Protein AF-A0A841SWA6-F1 (afdb_monomer)

Mean predicted aligned error: 4.84 Å

Solvent-accessible surface area (backbone atoms only — not comparable to full-atom values): 10396 Å² total; per-residue (Å²): 110,72,69,59,55,50,53,51,50,51,54,52,52,52,50,45,54,58,45,58,74,72,48,71,85,91,51,52,76,46,80,35,41,54,78,43,68,41,96,88,64,50,27,39,32,32,59,45,7,47,78,73,67,58,52,80,58,25,45,26,24,40,76,84,59,32,48,45,27,27,29,71,45,75,42,67,56,31,26,35,28,41,28,56,89,30,65,72,40,20,64,76,45,70,41,38,26,19,37,71,99,36,80,84,32,42,30,36,34,28,43,39,79,88,78,70,41,44,27,34,36,72,20,54,70,92,47,83,80,51,61,71,39,43,33,18,30,55,11,71,98,70,28,95,47,68,55,69,42,31,47,34,31,26,68,40,68,47,77,24,97,82,74,73,25,30,25,30,38,46,47,60,72,80,74,81,46,95,86,60,47,56,36,36,38,41,48,72,76,75,82,130

Secondary structure (DSSP, 8-state):
-HHHHHHHHHHHHHHHHHHHHHS-TTSEEEEEEEEEE-TTSSEEEES--GGGT--TT-EEE-TTSBEEEEEEEE-SS-EEEEETTSHHHHHH--EEEEETTEEEEEEEEEEETTTTEEEEEEE-TTS---TTPEEEE--GGG-SS-TT-EEEEEEEEEE-TTSSSEEEEEEPPPSSPTT--EEEEEEPPPP-

Foldseek 3Di:
DVVVVVVLVVVLVVLQVVLVVVDDPVWDKDKWWFPDADPVNQKTKTFAFVCNVDDFQFFKAFSVLAGFFGFHAGDHTMTITGGCQDLVNQAVDWAWKAWVVGLVQIFTWHADPVVRATKTWPGAPPDDDAFQTWMWGNADPRGPYHTDRTFFTFHGKDQDPVNRHIMTTTDGDDPPDVSRTMMMTIDDDPPD

Radius of gyration: 17.25 Å; Cα contacts (8 Å, |Δi|>4): 437; chains: 1; bounding box: 36×47×51 Å

Organism: NCBI:txid557557

InterPro domains:
  IPR007221 Rod shape-determining protein MreC [PTHR34138] (5-163)
  IPR042175 Cell/Rod shape-determining protein MreC, domain 2 [G3DSA:2.40.10.350] (96-171)
  IPR042177 Cell/Rod shape-determining protein MreC, domain 1 [G3DSA:2.40.10.340] (26-95)
  IPR055342 Rod shape-determining protein MreC, beta-barrel core [PF04085] (40-166)

Structure (mmCIF, N/CA/C/O backbone):
data_AF-A0A841SWA6-F1
#
_entry.id   AF-A0A841SWA6-F1
#
loop_
_atom_site.group_PDB
_atom_site.id
_atom_site.type_symbol
_atom_site.label_atom_id
_atom_site.label_alt_id
_atom_site.label_comp_id
_atom_site.label_asym_id
_atom_site.label_entity_id
_atom_site.label_seq_id
_atom_site.pdbx_PDB_ins_code
_atom_site.Cartn_x
_atom_site.Cartn_y
_atom_site.Cartn_z
_atom_site.occupancy
_atom_site.B_iso_or_equiv
_atom_site.auth_seq_id
_atom_site.auth_comp_id
_atom_site.auth_asym_id
_atom_site.auth_atom_id
_atom_site.pdbx_PDB_model_num
ATOM 1 N N . MET A 1 1 ? 8.952 -24.725 -22.001 1.00 62.16 1 MET A N 1
ATOM 2 C CA . MET A 1 1 ? 9.237 -23.663 -21.006 1.00 62.16 1 MET A CA 1
ATOM 3 C C . MET A 1 1 ? 8.871 -22.272 -21.527 1.00 62.16 1 MET A C 1
ATOM 5 O O . MET A 1 1 ? 7.996 -21.661 -20.936 1.00 62.16 1 MET A O 1
ATOM 9 N N . LYS A 1 2 ? 9.418 -21.801 -22.662 1.00 68.69 2 LYS A N 1
ATOM 10 C CA . LYS A 1 2 ? 9.120 -20.461 -23.222 1.00 68.69 2 LYS A CA 1
ATOM 11 C C . LYS A 1 2 ? 7.630 -20.196 -23.538 1.00 68.69 2 LYS A C 1
ATOM 13 O O . LYS A 1 2 ? 7.153 -19.093 -23.316 1.00 68.69 2 LYS A O 1
ATOM 18 N N . SER A 1 3 ? 6.887 -21.209 -23.997 1.00 76.19 3 SER A N 1
ATOM 19 C CA . SER A 1 3 ? 5.443 -21.105 -24.282 1.00 76.19 3 SER A CA 1
ATOM 20 C C . SER A 1 3 ? 4.582 -20.892 -23.033 1.00 76.19 3 SER A C 1
ATOM 22 O O . SER A 1 3 ? 3.646 -20.104 -23.067 1.00 76.19 3 SER A O 1
ATOM 24 N N . VAL A 1 4 ? 4.925 -21.554 -21.925 1.00 80.25 4 VAL A N 1
ATOM 25 C CA . VAL A 1 4 ? 4.196 -21.447 -20.650 1.00 80.25 4 VAL A CA 1
ATOM 26 C C . VAL A 1 4 ? 4.408 -20.070 -20.020 1.00 80.25 4 VAL A C 1
ATOM 28 O O . VAL A 1 4 ? 3.457 -19.452 -19.558 1.00 80.25 4 VAL A O 1
ATOM 31 N N . GLN A 1 5 ? 5.641 -19.557 -20.057 1.00 78.25 5 GLN A N 1
ATOM 32 C CA . GLN A 1 5 ? 5.956 -18.222 -19.544 1.00 78.25 5 GLN A CA 1
ATOM 33 C C . GLN A 1 5 ? 5.248 -17.117 -20.337 1.00 78.25 5 GLN A C 1
ATOM 35 O O . GLN A 1 5 ? 4.708 -16.192 -19.741 1.00 78.25 5 GLN A O 1
ATOM 40 N N . LEU A 1 6 ? 5.192 -17.243 -21.666 1.00 80.69 6 LEU A N 1
ATOM 41 C CA . LEU A 1 6 ? 4.480 -16.289 -22.515 1.00 80.69 6 LEU A CA 1
ATOM 42 C C . LEU A 1 6 ? 2.964 -16.311 -22.261 1.00 80.69 6 LEU A C 1
ATOM 44 O O . LEU A 1 6 ? 2.343 -15.261 -22.151 1.00 80.69 6 LEU A O 1
ATOM 48 N N . GLN A 1 7 ? 2.368 -17.498 -22.111 1.00 83.75 7 GLN A N 1
ATOM 49 C CA . GLN A 1 7 ? 0.952 -17.631 -21.747 1.00 83.75 7 GLN A CA 1
ATOM 50 C C . GLN A 1 7 ? 0.650 -17.012 -20.381 1.00 83.75 7 GLN A C 1
ATOM 52 O O . GLN A 1 7 ? -0.371 -16.350 -20.213 1.00 83.75 7 GLN A O 1
ATOM 57 N N . PHE A 1 8 ? 1.549 -17.204 -19.413 1.00 82.81 8 PHE A N 1
ATOM 58 C CA . PHE A 1 8 ? 1.429 -16.591 -18.099 1.00 82.81 8 PHE A CA 1
ATOM 59 C C . PHE A 1 8 ? 1.451 -15.059 -18.186 1.00 82.81 8 PHE A C 1
ATOM 61 O O . PHE A 1 8 ? 0.557 -14.408 -17.651 1.00 82.81 8 PHE A O 1
ATOM 68 N N . GLN A 1 9 ? 2.417 -14.492 -18.913 1.00 82.06 9 GLN A N 1
ATOM 69 C CA . GLN A 1 9 ? 2.518 -13.045 -19.124 1.00 82.06 9 GLN A CA 1
ATOM 70 C C . GLN A 1 9 ? 1.281 -12.472 -19.822 1.00 82.06 9 GLN A C 1
ATOM 72 O O . GLN A 1 9 ? 0.736 -11.478 -19.353 1.00 82.06 9 GLN A O 1
ATOM 77 N N . ASN A 1 10 ? 0.782 -13.128 -20.873 1.00 85.62 10 ASN A N 1
ATOM 78 C CA . ASN A 1 10 ? -0.439 -12.693 -21.558 1.00 85.62 10 ASN A CA 1
ATOM 79 C C . ASN A 1 10 ? -1.642 -12.657 -20.610 1.00 85.62 10 ASN A C 1
ATOM 81 O O . ASN A 1 10 ? -2.373 -11.675 -20.594 1.00 85.62 10 ASN A O 1
ATOM 85 N N . LYS A 1 11 ? -1.803 -13.673 -19.755 1.00 88.50 11 LYS A N 1
ATOM 86 C CA . LYS A 1 11 ? -2.890 -13.704 -18.768 1.00 88.50 11 LYS A CA 1
ATOM 87 C C . LYS A 1 11 ? -2.787 -12.568 -17.745 1.00 88.50 11 LYS A C 1
ATOM 89 O O . LYS A 1 11 ? -3.806 -12.034 -17.314 1.00 88.50 11 LYS A O 1
ATOM 94 N N . GLN A 1 12 ? -1.573 -12.220 -17.315 1.00 85.56 12 GLN A N 1
ATOM 95 C CA . GLN A 1 12 ? -1.367 -11.093 -16.398 1.00 85.56 12 GLN A CA 1
ATOM 96 C C . GLN A 1 12 ? -1.680 -9.757 -17.079 1.00 85.56 12 GLN A C 1
ATOM 98 O O . GLN A 1 12 ? -2.346 -8.925 -16.472 1.00 85.56 12 GLN A O 1
ATOM 103 N N . LEU A 1 13 ? -1.282 -9.591 -18.343 1.00 89.06 13 LEU A N 1
ATOM 104 C CA . LEU A 1 13 ? -1.605 -8.412 -19.150 1.00 89.06 13 LEU A CA 1
ATOM 105 C C . LEU A 1 13 ? -3.115 -8.257 -19.362 1.00 89.06 13 LEU A C 1
ATOM 107 O O . LEU A 1 13 ? -3.642 -7.164 -19.177 1.00 89.06 13 LEU A O 1
ATOM 111 N N . GLU A 1 14 ? -3.815 -9.342 -19.697 1.00 91.06 14 GLU A N 1
ATOM 112 C CA . GLU A 1 14 ? -5.278 -9.359 -19.829 1.00 91.06 14 GLU A CA 1
ATOM 113 C C . GLU A 1 14 ? -5.948 -8.932 -18.519 1.00 91.06 14 GLU A C 1
ATOM 115 O O . GLU A 1 14 ? -6.746 -7.995 -18.514 1.00 91.06 14 GLU A O 1
ATOM 120 N N . LYS A 1 15 ? -5.548 -9.535 -17.390 1.00 91.06 15 LYS A N 1
ATOM 121 C CA . LYS A 1 15 ? -6.056 -9.159 -16.063 1.00 91.06 15 LYS A CA 1
ATOM 122 C C . LYS A 1 15 ? -5.784 -7.687 -15.749 1.00 91.06 15 LYS A C 1
ATOM 124 O O . LYS A 1 15 ? -6.665 -6.993 -15.255 1.00 91.06 15 LYS A O 1
ATOM 129 N N . ALA A 1 16 ? -4.575 -7.199 -16.014 1.00 90.38 16 ALA A N 1
ATOM 130 C CA . ALA A 1 16 ? -4.213 -5.812 -15.749 1.00 90.38 16 ALA A CA 1
ATOM 131 C C . ALA A 1 16 ? -5.045 -4.834 -16.592 1.00 90.38 16 ALA A C 1
ATOM 133 O O . ALA A 1 16 ? -5.539 -3.837 -16.066 1.00 90.38 16 ALA A O 1
ATOM 134 N N . TYR A 1 17 ? -5.289 -5.166 -17.859 1.00 90.38 17 TYR A N 1
ATOM 135 C CA . TYR A 1 17 ? -6.140 -4.379 -18.745 1.00 90.38 17 TYR A CA 1
ATOM 136 C C . TYR A 1 17 ? -7.610 -4.359 -18.299 1.00 90.38 17 TYR A C 1
ATOM 138 O O . TYR A 1 17 ? -8.247 -3.306 -18.325 1.00 90.38 17 TYR A O 1
ATOM 146 N N . GLU A 1 18 ? -8.156 -5.495 -17.853 1.00 92.50 18 GLU A N 1
ATOM 147 C CA . GLU A 1 18 ? -9.505 -5.569 -17.271 1.00 92.50 18 GLU A CA 1
ATOM 148 C C . GLU A 1 18 ? -9.628 -4.702 -16.015 1.00 92.50 18 GLU A C 1
ATOM 150 O O . GLU A 1 18 ? -10.609 -3.977 -15.852 1.00 92.50 18 GLU A O 1
ATOM 155 N N . VAL A 1 19 ? -8.619 -4.740 -15.142 1.00 92.38 19 VAL A N 1
ATOM 156 C CA . VAL A 1 19 ? -8.588 -3.935 -13.917 1.00 92.38 19 VAL A CA 1
ATOM 157 C C . VAL A 1 19 ? -8.550 -2.448 -14.249 1.00 92.38 19 VAL A C 1
ATOM 159 O O . VAL A 1 19 ? -9.343 -1.695 -13.691 1.00 92.38 19 VAL A O 1
ATOM 162 N N . MET A 1 20 ? -7.694 -2.012 -15.179 1.00 88.81 20 MET A N 1
ATOM 163 C CA . MET A 1 20 ? -7.607 -0.601 -15.576 1.00 88.81 20 MET A CA 1
ATOM 164 C C . MET A 1 20 ? -8.941 -0.032 -16.071 1.00 88.81 20 MET A C 1
ATOM 166 O O . MET A 1 20 ? -9.240 1.123 -15.791 1.00 88.81 20 MET A O 1
ATOM 170 N N . GLN A 1 21 ? -9.760 -0.827 -16.767 1.00 89.50 21 GLN A N 1
ATOM 171 C CA . GLN A 1 21 ? -11.084 -0.394 -17.238 1.00 89.50 21 GLN A CA 1
ATOM 172 C C . GLN A 1 21 ? -12.088 -0.141 -16.105 1.00 89.50 21 GLN A C 1
ATOM 174 O O . GLN A 1 21 ? -13.087 0.543 -16.314 1.00 89.50 21 GLN A O 1
ATOM 179 N N . GLN A 1 22 ? -11.846 -0.702 -14.920 1.00 90.62 22 GLN A N 1
ATOM 180 C CA . GLN A 1 22 ? -12.689 -0.524 -13.737 1.00 90.62 22 GLN A CA 1
ATOM 181 C C . GLN A 1 22 ? -12.225 0.643 -12.859 1.00 90.62 22 GLN A C 1
ATOM 183 O O . GLN A 1 22 ? -12.947 1.041 -11.944 1.00 90.62 22 GLN A O 1
ATOM 188 N N . LEU A 1 23 ? -11.024 1.177 -13.106 1.00 88.94 23 LEU A N 1
ATOM 189 C CA . LEU A 1 23 ? -10.469 2.270 -12.320 1.00 88.94 23 LEU A CA 1
ATOM 190 C C . LEU A 1 23 ? -11.128 3.615 -12.684 1.00 88.94 23 LEU A C 1
ATOM 192 O O . LEU A 1 23 ? -11.564 3.809 -13.822 1.00 88.94 23 LEU A O 1
ATOM 196 N N . PRO A 1 24 ? -11.202 4.569 -11.737 1.00 86.50 24 PRO A N 1
ATOM 197 C CA . PRO A 1 24 ? -11.787 5.882 -11.988 1.00 86.50 24 PRO A CA 1
ATOM 198 C C . PRO A 1 24 ? -11.133 6.622 -13.164 1.00 86.50 24 PRO A C 1
ATOM 200 O O . PRO A 1 24 ? -9.937 6.894 -13.151 1.00 86.50 24 PRO A O 1
ATOM 203 N N . GLY A 1 25 ? -11.935 7.057 -14.140 1.00 83.81 25 GLY A N 1
ATOM 204 C CA . GLY A 1 25 ? -11.447 7.799 -15.314 1.00 83.81 25 GLY A CA 1
ATOM 205 C C . GLY A 1 25 ? -10.906 9.210 -15.030 1.00 83.81 25 GLY A C 1
ATOM 206 O O . GLY A 1 25 ? -10.521 9.910 -15.961 1.00 83.81 25 GLY A O 1
ATOM 207 N N . THR A 1 26 ? -10.898 9.650 -13.769 1.00 82.38 26 THR A N 1
ATOM 208 C CA . THR A 1 26 ? -10.329 10.936 -13.337 1.00 82.38 26 THR A CA 1
ATOM 209 C C . THR A 1 26 ? -8.806 10.909 -13.213 1.00 82.38 26 THR A C 1
ATOM 211 O O . THR A 1 26 ? -8.201 11.974 -13.150 1.00 82.38 26 THR A O 1
ATOM 214 N N . ASN A 1 27 ? -8.186 9.725 -13.172 1.00 84.31 27 ASN A N 1
ATOM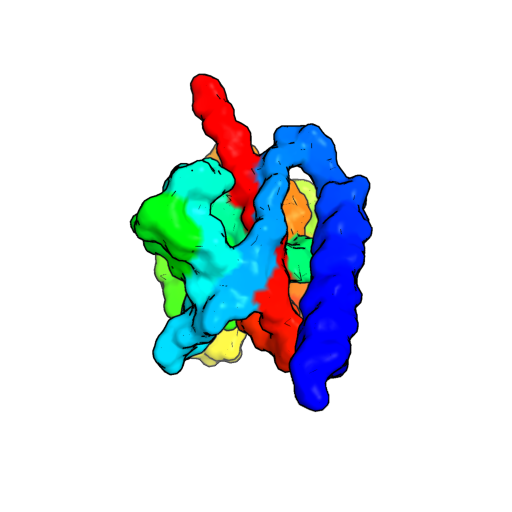 215 C CA . ASN A 1 27 ? -6.731 9.572 -13.149 1.00 84.31 27 ASN A CA 1
ATOM 216 C C . ASN A 1 27 ? -6.236 8.912 -14.438 1.00 84.31 27 ASN A C 1
ATOM 218 O O . ASN A 1 27 ? -6.986 8.236 -15.146 1.00 84.31 27 ASN A O 1
ATOM 222 N N . THR A 1 28 ? -4.944 9.063 -14.711 1.00 90.25 28 THR A N 1
ATOM 223 C CA . THR A 1 28 ? -4.247 8.271 -15.724 1.00 90.25 28 THR A CA 1
ATOM 224 C C . THR A 1 28 ? -3.463 7.147 -15.057 1.00 90.25 28 THR A C 1
ATOM 226 O O . THR A 1 28 ? -3.075 7.235 -13.890 1.00 90.25 28 THR A O 1
ATOM 229 N N . TYR A 1 29 ? -3.246 6.060 -15.798 1.00 93.88 29 TYR A N 1
ATOM 230 C CA . TYR A 1 29 ? -2.662 4.837 -15.257 1.00 93.88 29 TYR A CA 1
ATOM 231 C C . TYR A 1 29 ? -1.629 4.240 -16.212 1.00 93.88 29 TYR A C 1
ATOM 233 O O . TYR A 1 29 ? -1.834 4.249 -17.426 1.00 93.88 29 TYR A O 1
ATOM 241 N N . SER A 1 30 ? -0.568 3.653 -15.658 1.00 95.50 30 SER A N 1
ATOM 242 C CA . SER A 1 30 ? 0.401 2.830 -16.398 1.00 95.50 30 SER A CA 1
ATOM 243 C C . SER A 1 30 ? 0.459 1.420 -15.821 1.00 95.50 30 SER A C 1
ATOM 245 O O . SER A 1 30 ? 0.400 1.248 -14.609 1.00 95.50 30 SER A O 1
ATOM 247 N N . MET A 1 31 ? 0.623 0.406 -16.670 1.00 95.81 31 MET A N 1
ATOM 248 C CA . MET A 1 31 ? 0.945 -0.955 -16.225 1.00 95.81 31 MET A CA 1
ATOM 249 C C . MET A 1 31 ? 2.449 -1.166 -16.309 1.00 95.81 31 MET A C 1
ATOM 251 O O . MET A 1 31 ? 3.033 -0.886 -17.353 1.00 95.81 31 MET A O 1
ATOM 255 N N . ALA A 1 32 ? 3.054 -1.710 -15.260 1.00 96.94 32 ALA A N 1
ATOM 256 C CA . ALA A 1 32 ? 4.468 -2.068 -15.265 1.00 96.94 32 ALA A CA 1
ATOM 257 C C . ALA A 1 32 ? 4.672 -3.509 -14.817 1.00 96.94 32 ALA A C 1
ATOM 259 O O . ALA A 1 32 ? 3.955 -4.006 -13.944 1.00 96.94 32 ALA A O 1
ATOM 260 N N . ASN A 1 33 ? 5.683 -4.167 -15.374 1.00 96.94 33 ASN A N 1
ATOM 261 C CA . ASN A 1 33 ? 6.142 -5.457 -14.893 1.00 96.94 33 ASN A CA 1
ATOM 262 C C . ASN A 1 33 ? 7.007 -5.279 -13.647 1.00 96.94 33 ASN A C 1
ATOM 264 O O . ASN A 1 33 ? 7.865 -4.398 -13.579 1.00 96.94 33 ASN A O 1
ATOM 268 N N . ILE A 1 34 ? 6.825 -6.178 -12.685 1.00 96.94 34 ILE A N 1
ATOM 269 C CA . ILE A 1 34 ? 7.745 -6.358 -11.567 1.00 96.94 34 ILE A CA 1
ATOM 270 C C . ILE A 1 34 ? 8.932 -7.161 -12.088 1.00 96.94 34 ILE A C 1
ATOM 272 O O . ILE A 1 34 ? 8.794 -8.336 -12.432 1.00 96.94 34 ILE A O 1
ATOM 276 N N . ILE A 1 35 ? 10.108 -6.542 -12.130 1.00 96.19 35 ILE A N 1
ATOM 277 C CA . ILE A 1 35 ? 11.326 -7.197 -12.619 1.00 96.19 35 ILE A CA 1
ATOM 278 C C . ILE A 1 35 ? 12.178 -7.759 -11.482 1.00 96.19 35 ILE A C 1
ATOM 280 O O . ILE A 1 35 ? 12.939 -8.705 -11.697 1.00 96.19 35 ILE A O 1
ATOM 284 N N . ARG A 1 36 ? 12.054 -7.214 -10.262 1.00 94.56 36 ARG A N 1
ATOM 285 C CA . ARG A 1 36 ? 12.858 -7.645 -9.111 1.00 94.56 36 ARG A CA 1
ATOM 286 C C . ARG A 1 36 ? 12.229 -7.255 -7.769 1.00 94.56 36 ARG A C 1
ATOM 288 O O . ARG A 1 36 ? 11.567 -6.231 -7.665 1.00 94.56 36 ARG A O 1
ATOM 295 N N . LEU A 1 37 ? 12.504 -8.037 -6.723 1.00 95.38 37 LEU A N 1
ATOM 296 C CA . LEU A 1 37 ? 12.317 -7.634 -5.321 1.00 95.38 37 LEU A CA 1
ATOM 297 C C . LEU A 1 37 ? 13.589 -6.955 -4.794 1.00 95.38 37 LEU A C 1
ATOM 299 O O . LEU A 1 37 ? 14.702 -7.396 -5.099 1.00 95.38 37 LEU A O 1
ATOM 303 N N . THR A 1 38 ? 13.462 -5.939 -3.943 1.00 94.50 38 THR A N 1
ATOM 304 C CA . THR A 1 38 ? 14.634 -5.427 -3.218 1.00 94.50 38 THR A CA 1
ATOM 305 C C . THR A 1 38 ? 15.204 -6.515 -2.292 1.00 94.50 38 THR A C 1
ATOM 307 O O . THR A 1 38 ? 14.467 -7.409 -1.866 1.00 94.50 38 THR A O 1
ATOM 310 N N . PRO A 1 39 ? 16.508 -6.482 -1.948 1.00 92.94 39 PRO A N 1
ATOM 311 C CA . PRO A 1 39 ? 17.115 -7.506 -1.089 1.00 92.94 39 PRO A CA 1
ATOM 312 C C . PRO A 1 39 ? 16.417 -7.670 0.269 1.00 92.94 39 PRO A C 1
ATOM 314 O O . PRO A 1 39 ? 16.232 -8.793 0.728 1.00 92.94 39 PRO A O 1
ATOM 317 N N . ALA A 1 40 ? 15.978 -6.560 0.874 1.00 91.44 40 ALA A N 1
ATOM 318 C CA . ALA A 1 40 ? 15.230 -6.547 2.132 1.00 91.44 40 ALA A CA 1
ATOM 319 C C . ALA A 1 40 ? 13.741 -6.906 1.968 1.00 91.44 40 ALA A C 1
ATOM 321 O O . ALA A 1 40 ? 13.026 -7.005 2.959 1.00 91.44 40 ALA A O 1
ATOM 322 N N . ARG A 1 41 ? 13.265 -7.093 0.727 1.00 91.38 41 ARG A N 1
ATOM 323 C CA . ARG A 1 41 ? 11.854 -7.324 0.373 1.00 91.38 41 ARG A CA 1
ATOM 324 C C . ARG A 1 41 ? 10.900 -6.224 0.851 1.00 91.38 41 ARG A C 1
ATOM 326 O O . ARG A 1 41 ? 9.704 -6.455 0.959 1.00 91.38 41 ARG A O 1
ATOM 333 N N . THR A 1 42 ? 11.420 -5.022 1.080 1.00 94.50 42 THR A N 1
ATOM 334 C CA . THR A 1 42 ? 10.634 -3.829 1.430 1.00 94.50 42 THR A CA 1
ATOM 335 C C . THR A 1 42 ? 10.194 -3.023 0.207 1.00 94.50 42 THR A C 1
ATOM 337 O O . THR A 1 42 ? 9.532 -1.993 0.324 1.00 94.50 42 THR A O 1
ATOM 340 N N . GLY A 1 43 ? 10.565 -3.486 -0.987 1.00 97.06 43 GLY A N 1
ATOM 341 C CA . GLY A 1 43 ? 10.297 -2.813 -2.244 1.00 97.06 43 GLY A CA 1
ATOM 342 C C . GLY A 1 43 ? 10.304 -3.761 -3.436 1.00 97.06 43 GLY A C 1
ATOM 343 O O . GLY A 1 43 ? 10.805 -4.890 -3.366 1.00 97.06 43 GLY A O 1
ATOM 344 N N . ILE A 1 44 ? 9.796 -3.258 -4.552 1.00 98.00 44 ILE A N 1
ATOM 345 C CA . ILE A 1 44 ? 9.876 -3.891 -5.870 1.00 98.00 44 ILE A CA 1
ATOM 346 C C . ILE A 1 44 ? 10.515 -2.930 -6.867 1.00 98.00 44 ILE A C 1
ATOM 348 O O . ILE A 1 44 ? 10.389 -1.718 -6.737 1.00 98.00 44 ILE A O 1
ATOM 352 N N . GLU A 1 45 ? 11.199 -3.467 -7.864 1.00 98.31 45 GLU A N 1
ATOM 353 C CA . GLU A 1 45 ? 11.681 -2.714 -9.016 1.00 98.31 45 GLU A CA 1
ATOM 354 C C . GLU A 1 45 ? 10.776 -3.002 -10.211 1.00 98.31 45 GLU A C 1
ATOM 356 O O . GLU A 1 45 ? 10.435 -4.167 -10.465 1.00 98.31 45 GLU A O 1
ATOM 361 N N . ILE A 1 46 ? 10.396 -1.946 -10.928 1.00 98.50 46 ILE A N 1
ATOM 362 C CA . ILE A 1 46 ? 9.483 -2.018 -12.062 1.00 98.50 46 ILE A CA 1
ATOM 363 C C . ILE A 1 46 ? 10.111 -1.563 -13.381 1.00 98.50 46 ILE A C 1
ATOM 365 O O . ILE A 1 46 ? 11.022 -0.739 -13.431 1.00 98.50 46 ILE A O 1
ATOM 369 N N . ASP A 1 47 ? 9.489 -2.088 -14.426 1.00 98.06 47 ASP A N 1
ATOM 370 C CA . ASP A 1 47 ? 9.504 -1.776 -15.852 1.00 98.06 47 ASP A CA 1
ATOM 371 C C . ASP A 1 47 ? 9.724 -0.392 -16.440 1.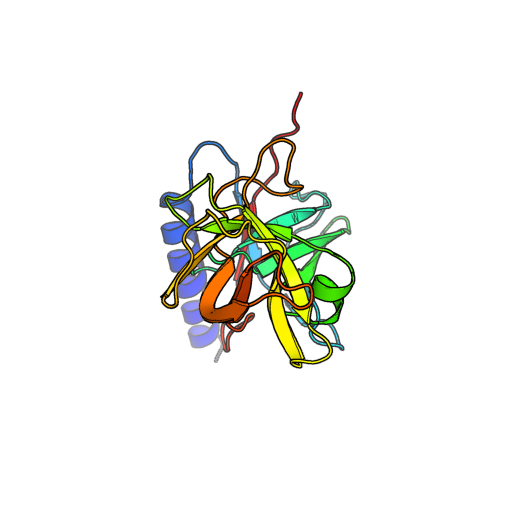00 98.06 47 ASP A C 1
ATOM 373 O O . ASP A 1 47 ? 10.085 -0.254 -17.608 1.00 98.06 47 ASP A O 1
ATOM 377 N N . LEU A 1 48 ? 9.323 0.610 -15.667 1.00 98.19 48 LEU A N 1
ATOM 378 C CA . LEU A 1 48 ? 9.005 1.941 -16.156 1.00 98.19 48 LEU A CA 1
ATOM 379 C C . LEU A 1 48 ? 9.759 2.962 -15.326 1.00 98.19 48 LEU A C 1
ATOM 381 O O . LEU A 1 48 ? 9.908 2.787 -14.116 1.00 98.19 48 LEU A O 1
ATOM 385 N N . GLY A 1 49 ? 10.206 4.028 -15.975 1.00 97.88 49 GLY A N 1
ATOM 386 C CA . GLY A 1 49 ? 10.909 5.125 -15.330 1.00 97.88 49 GLY A CA 1
ATOM 387 C C . GLY A 1 49 ? 10.412 6.487 -15.790 1.00 97.88 49 GLY A C 1
ATOM 388 O O . GLY A 1 49 ? 9.293 6.656 -16.277 1.00 97.88 49 GLY A O 1
ATOM 389 N N . LYS A 1 50 ? 11.277 7.490 -15.649 1.00 97.19 50 LYS A N 1
ATOM 390 C CA . LYS A 1 50 ? 10.957 8.885 -15.972 1.00 97.19 50 LYS A CA 1
ATOM 391 C C . LYS A 1 50 ? 10.521 9.081 -17.427 1.00 97.19 50 LYS A C 1
ATOM 393 O O . LYS A 1 50 ? 9.655 9.911 -17.693 1.00 97.19 50 LYS A O 1
ATOM 398 N N . LEU A 1 51 ? 11.116 8.346 -18.370 1.00 96.88 51 LEU A N 1
ATOM 399 C CA . LEU A 1 51 ? 10.768 8.453 -19.793 1.00 96.88 51 LEU A CA 1
ATOM 400 C C . LEU A 1 51 ? 9.364 7.916 -20.104 1.00 96.88 51 LEU A C 1
ATOM 402 O O . LEU A 1 51 ? 8.781 8.308 -21.111 1.00 96.88 51 LEU A O 1
ATOM 406 N N . ASP A 1 52 ? 8.813 7.087 -19.218 1.00 96.75 52 ASP A N 1
ATOM 407 C CA . ASP A 1 52 ? 7.459 6.536 -19.298 1.00 96.75 52 ASP A CA 1
ATOM 408 C C . ASP A 1 52 ? 6.436 7.387 -18.520 1.00 96.75 52 ASP A C 1
ATOM 410 O O . ASP A 1 52 ? 5.278 7.001 -18.364 1.00 96.75 52 ASP A O 1
ATOM 414 N N . GLY A 1 53 ? 6.864 8.552 -18.017 1.00 95.00 53 GLY A N 1
ATOM 415 C CA . GLY A 1 53 ? 6.024 9.504 -17.292 1.00 95.00 53 GLY A CA 1
ATOM 416 C C . GLY A 1 53 ? 5.873 9.226 -15.797 1.00 95.00 53 GLY A C 1
ATOM 417 O O . GLY A 1 53 ? 5.136 9.956 -15.146 1.00 95.00 53 GLY A O 1
ATOM 418 N N . ILE A 1 54 ? 6.569 8.224 -15.246 1.00 96.50 54 ILE A N 1
ATOM 419 C CA . ILE A 1 54 ? 6.500 7.883 -13.818 1.00 96.50 54 ILE A CA 1
ATOM 420 C C . ILE A 1 54 ? 7.071 9.020 -12.962 1.00 96.50 54 ILE A C 1
ATOM 422 O O . ILE A 1 54 ? 8.164 9.533 -13.238 1.00 96.50 54 ILE A O 1
ATOM 426 N N . GLN A 1 55 ? 6.361 9.383 -11.893 1.00 95.12 55 GLN A N 1
ATOM 427 C CA . GLN A 1 55 ? 6.742 10.441 -10.964 1.00 95.12 55 GLN A CA 1
ATOM 428 C C . GLN A 1 55 ? 6.958 9.923 -9.545 1.00 95.12 55 GLN A C 1
ATOM 430 O O . GLN A 1 55 ? 6.505 8.852 -9.141 1.00 95.12 55 GLN A O 1
ATOM 435 N N . LYS A 1 56 ? 7.718 10.696 -8.761 1.00 94.19 56 LYS A N 1
ATOM 436 C CA . LYS A 1 56 ? 8.005 10.338 -7.372 1.00 94.19 56 LYS A CA 1
ATOM 437 C C . LYS A 1 56 ? 6.728 10.487 -6.554 1.00 94.19 56 LYS A C 1
ATOM 439 O O . LYS A 1 56 ? 6.046 11.499 -6.672 1.00 94.19 56 LYS A O 1
ATOM 444 N N . ASN A 1 57 ? 6.485 9.524 -5.671 1.00 92.94 57 ASN A N 1
ATOM 445 C CA . ASN A 1 57 ? 5.285 9.376 -4.850 1.00 92.94 57 ASN A CA 1
ATOM 446 C C . ASN A 1 57 ? 4.016 8.954 -5.601 1.00 92.94 57 ASN A C 1
ATOM 448 O O . ASN A 1 57 ? 2.968 8.900 -4.957 1.00 92.94 57 ASN A O 1
ATOM 452 N N . ASP A 1 58 ? 4.088 8.605 -6.892 1.00 95.19 58 ASP A N 1
ATOM 453 C CA . ASP A 1 58 ? 2.924 8.028 -7.566 1.00 95.19 58 ASP A CA 1
ATOM 454 C C . ASP A 1 58 ? 2.451 6.771 -6.810 1.00 95.19 58 ASP A C 1
ATOM 456 O O . ASP A 1 58 ? 3.275 5.895 -6.491 1.00 95.19 58 ASP A O 1
ATOM 460 N N . PRO A 1 59 ? 1.147 6.676 -6.480 1.00 96.25 59 PRO A N 1
ATOM 461 C CA . PRO A 1 59 ? 0.592 5.496 -5.843 1.00 96.25 59 PRO A CA 1
ATOM 462 C C . PRO A 1 59 ? 0.651 4.277 -6.760 1.00 96.25 59 PRO A C 1
ATOM 464 O O . PRO A 1 59 ? 0.416 4.365 -7.965 1.00 96.25 59 PRO A O 1
ATOM 467 N N . VAL A 1 60 ? 0.887 3.108 -6.175 1.00 97.62 60 VAL A N 1
ATOM 468 C CA . VAL A 1 60 ? 0.946 1.837 -6.896 1.00 97.62 60 VAL A CA 1
ATOM 469 C C . VAL A 1 60 ? -0.112 0.885 -6.366 1.00 97.62 60 VAL A C 1
ATOM 471 O O . VAL A 1 60 ? -0.236 0.670 -5.157 1.00 97.62 60 VAL A O 1
ATOM 474 N N . LEU A 1 61 ? -0.860 0.293 -7.291 1.00 97.44 61 LEU A N 1
ATOM 475 C CA . LEU A 1 61 ? -1.904 -0.686 -7.049 1.00 97.44 61 LEU A CA 1
ATOM 476 C C . LEU A 1 61 ? -1.473 -2.077 -7.530 1.00 97.44 61 LEU A C 1
ATOM 478 O O . LEU A 1 61 ? -0.843 -2.238 -8.576 1.00 97.44 61 LEU A O 1
ATOM 482 N N . SER A 1 62 ? -1.875 -3.095 -6.779 1.00 97.00 62 SER A N 1
ATOM 483 C CA . SER A 1 62 ? -1.904 -4.488 -7.249 1.00 97.00 62 SER A CA 1
ATOM 484 C C . SER A 1 62 ? -3.000 -4.710 -8.292 1.00 97.00 62 SER A C 1
ATOM 486 O O . SER A 1 62 ? -3.931 -3.910 -8.416 1.00 97.00 62 SER A O 1
ATOM 488 N N . LEU A 1 63 ? -2.983 -5.866 -8.965 1.00 94.62 63 LEU A N 1
ATOM 489 C CA . LEU A 1 63 ? -4.076 -6.265 -9.861 1.00 94.62 63 LEU A CA 1
ATOM 490 C C . LEU A 1 63 ? -5.397 -6.576 -9.131 1.00 94.62 63 LEU A C 1
ATOM 492 O O . LEU A 1 63 ? -6.411 -6.834 -9.768 1.00 94.62 63 LEU A O 1
ATOM 496 N N . GLU A 1 64 ? -5.407 -6.588 -7.800 1.00 93.81 64 GLU A N 1
ATOM 497 C CA . GLU A 1 64 ? -6.628 -6.657 -6.982 1.00 93.81 64 GLU A CA 1
ATOM 498 C C . GLU A 1 64 ? -7.075 -5.276 -6.479 1.00 93.81 64 GLU A C 1
ATOM 500 O O . GLU A 1 64 ? -7.932 -5.183 -5.602 1.00 93.81 64 GLU A O 1
ATOM 505 N N . GLN A 1 65 ? -6.496 -4.204 -7.033 1.00 94.12 65 GLN A N 1
ATOM 506 C CA . GLN A 1 65 ? -6.804 -2.806 -6.716 1.00 94.12 65 GLN A CA 1
ATOM 507 C C . GLN A 1 65 ? -6.490 -2.407 -5.264 1.00 94.12 65 GLN A C 1
ATOM 509 O O . GLN A 1 65 ? -6.982 -1.391 -4.776 1.00 94.12 65 GLN A O 1
ATOM 514 N N . ASN A 1 66 ? -5.651 -3.179 -4.565 1.00 96.69 66 ASN A N 1
ATOM 515 C CA . ASN A 1 66 ? -5.098 -2.756 -3.279 1.00 96.69 66 ASN A CA 1
ATOM 516 C C . ASN A 1 66 ? -3.924 -1.804 -3.518 1.00 96.69 66 ASN A C 1
ATOM 518 O O . ASN A 1 66 ? -3.089 -2.088 -4.380 1.00 96.69 66 ASN A O 1
ATOM 522 N N . PHE A 1 67 ? -3.848 -0.733 -2.735 1.00 97.25 67 PHE A N 1
ATOM 523 C CA . PHE A 1 67 ? -2.694 0.137 -2.572 1.00 97.25 67 PHE A CA 1
ATOM 524 C C . PHE A 1 67 ? -1.563 -0.662 -1.944 1.00 97.25 67 PHE A C 1
ATOM 526 O O . PHE A 1 67 ? -1.721 -1.234 -0.870 1.00 97.25 67 PHE A O 1
ATOM 533 N N . VAL A 1 68 ? -0.441 -0.756 -2.649 1.00 97.38 68 VAL A N 1
ATOM 534 C CA . VAL A 1 68 ? 0.665 -1.639 -2.259 1.00 97.38 68 VAL A CA 1
ATOM 535 C C . VAL A 1 68 ? 1.972 -0.905 -2.062 1.00 97.38 68 VAL A C 1
ATOM 537 O O . VAL A 1 68 ? 2.848 -1.420 -1.375 1.00 97.38 68 VAL A O 1
ATOM 540 N N . GLY A 1 69 ? 2.118 0.295 -2.614 1.00 96.81 69 GLY A N 1
ATOM 541 C CA . GLY A 1 69 ? 3.364 1.031 -2.503 1.00 96.81 69 GLY A CA 1
ATOM 542 C C . GLY A 1 69 ? 3.330 2.388 -3.173 1.00 96.81 69 GLY A C 1
ATOM 543 O O . GLY A 1 69 ? 2.339 2.770 -3.790 1.00 96.81 69 GLY A O 1
ATOM 544 N N . ILE A 1 70 ? 4.444 3.097 -3.064 1.00 96.62 70 ILE A N 1
ATOM 545 C CA . ILE A 1 70 ? 4.665 4.393 -3.706 1.00 96.62 70 ILE A CA 1
ATOM 546 C C . ILE A 1 70 ? 5.982 4.367 -4.466 1.00 96.62 70 ILE A C 1
ATOM 548 O O . ILE A 1 70 ? 6.936 3.712 -4.038 1.00 96.62 70 ILE A O 1
ATOM 552 N N . VAL A 1 71 ? 6.068 5.104 -5.568 1.00 97.31 71 VAL A N 1
ATOM 553 C CA . VAL A 1 71 ? 7.339 5.289 -6.276 1.00 97.31 71 VAL A CA 1
ATOM 554 C C . VAL A 1 71 ? 8.311 6.079 -5.391 1.00 97.31 71 VAL A C 1
ATOM 556 O O . VAL A 1 71 ? 8.099 7.263 -5.125 1.00 97.31 71 VAL A O 1
ATOM 559 N N . SER A 1 72 ? 9.395 5.446 -4.943 1.00 96.38 72 SER A N 1
ATOM 560 C CA . SER A 1 72 ? 10.385 6.052 -4.043 1.00 96.38 72 SER A CA 1
ATOM 561 C C . SER A 1 72 ? 11.627 6.558 -4.778 1.00 96.38 72 SER A C 1
ATOM 563 O O . SER A 1 72 ? 12.146 7.631 -4.453 1.00 96.38 72 SER A O 1
ATOM 565 N N . GLU A 1 73 ? 12.081 5.816 -5.791 1.00 97.19 73 GLU A N 1
ATOM 566 C CA . GLU A 1 73 ? 13.264 6.125 -6.600 1.00 97.19 73 GLU A CA 1
ATOM 567 C C . GLU A 1 73 ? 12.979 5.900 -8.083 1.00 97.19 73 GLU A C 1
ATOM 569 O O . GLU A 1 73 ? 12.191 5.030 -8.456 1.00 97.19 73 GLU A O 1
ATOM 574 N N . ILE A 1 74 ? 13.613 6.702 -8.940 1.00 97.88 74 ILE A N 1
ATOM 575 C CA . ILE A 1 74 ? 13.338 6.721 -10.377 1.00 97.88 74 ILE A CA 1
ATOM 576 C C . ILE A 1 74 ? 14.645 6.895 -11.138 1.00 97.88 74 ILE A C 1
ATOM 578 O O . ILE A 1 74 ? 15.415 7.817 -10.867 1.00 97.88 74 ILE A O 1
ATOM 582 N N . THR A 1 75 ? 14.858 6.029 -12.120 1.00 98.06 75 THR A N 1
ATOM 583 C CA . THR A 1 75 ? 15.834 6.206 -13.193 1.00 98.06 75 THR A CA 1
ATOM 584 C C . THR A 1 75 ? 15.101 6.563 -14.487 1.00 98.06 75 THR A C 1
ATOM 586 O O . THR A 1 75 ? 13.872 6.627 -14.534 1.00 98.06 75 THR A O 1
ATOM 589 N N . ASP A 1 76 ? 15.828 6.767 -15.583 1.00 97.94 76 ASP A N 1
ATOM 590 C CA . ASP A 1 76 ? 15.184 7.033 -16.872 1.00 97.94 76 ASP A CA 1
ATOM 591 C C . ASP A 1 76 ? 14.290 5.877 -17.353 1.00 97.94 76 ASP A C 1
ATOM 593 O O . ASP A 1 76 ? 13.362 6.125 -18.120 1.00 97.94 76 ASP A O 1
ATOM 597 N N . ARG A 1 77 ? 14.544 4.634 -16.910 1.00 97.81 77 ARG A N 1
ATOM 598 C CA . ARG A 1 77 ? 13.895 3.420 -17.445 1.00 97.81 77 ARG A CA 1
ATOM 599 C C . ARG A 1 77 ? 13.286 2.479 -16.409 1.00 97.81 77 ARG A C 1
ATOM 601 O O . ARG A 1 77 ? 12.585 1.558 -16.796 1.00 97.81 77 ARG A O 1
ATOM 608 N N . THR A 1 78 ? 13.604 2.647 -15.132 1.00 98.44 78 THR A N 1
ATOM 609 C CA . THR A 1 78 ? 13.083 1.804 -14.050 1.00 98.44 78 THR A CA 1
ATOM 610 C C . THR A 1 78 ? 12.754 2.650 -12.834 1.00 98.44 78 THR A C 1
ATOM 612 O O . THR A 1 78 ? 13.296 3.746 -12.656 1.00 98.44 78 THR A O 1
ATOM 615 N N . SER A 1 79 ? 11.917 2.105 -11.962 1.00 98.50 79 SER A N 1
ATOM 616 C CA . SER A 1 79 ? 11.544 2.733 -10.701 1.00 98.50 79 SER A CA 1
ATOM 617 C C . SER A 1 79 ? 11.545 1.716 -9.572 1.00 98.50 79 SER A C 1
ATOM 619 O O . SER A 1 79 ? 11.227 0.543 -9.772 1.00 98.50 79 SER A O 1
ATOM 621 N N . ILE A 1 80 ? 11.884 2.179 -8.372 1.00 98.38 80 ILE A N 1
ATOM 622 C CA . ILE A 1 80 ? 11.713 1.415 -7.138 1.00 98.38 80 ILE A CA 1
ATOM 623 C C . ILE A 1 80 ? 10.417 1.869 -6.483 1.00 98.38 80 ILE A C 1
ATOM 625 O O . ILE A 1 80 ? 10.181 3.065 -6.301 1.00 98.38 80 ILE A O 1
ATOM 629 N N . ILE A 1 81 ? 9.590 0.894 -6.128 1.00 98.19 81 ILE A N 1
ATOM 630 C CA . ILE A 1 81 ? 8.372 1.079 -5.354 1.00 98.19 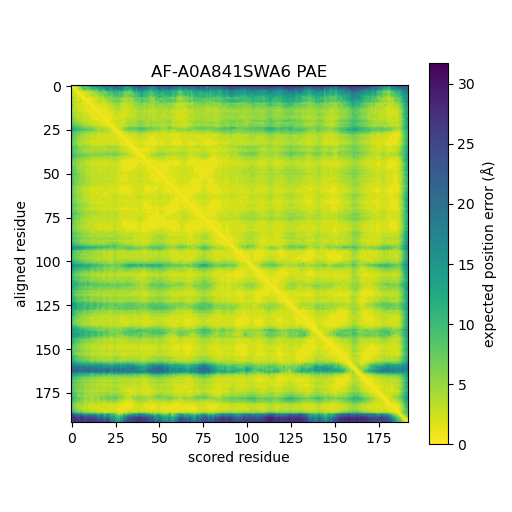81 ILE A CA 1
ATOM 631 C C . ILE A 1 81 ? 8.662 0.634 -3.925 1.00 98.19 81 ILE A C 1
ATOM 633 O O . ILE A 1 81 ? 9.040 -0.519 -3.706 1.00 98.19 81 ILE A O 1
ATOM 637 N N . GLN A 1 82 ? 8.465 1.524 -2.959 1.00 97.50 82 GLN A N 1
ATOM 638 C CA . GLN A 1 82 ? 8.504 1.189 -1.538 1.00 97.50 82 GLN A CA 1
ATOM 639 C C . GLN A 1 82 ? 7.139 0.638 -1.118 1.00 97.50 82 GLN A C 1
ATOM 641 O O . GLN A 1 82 ? 6.118 1.271 -1.390 1.00 97.50 82 GLN A O 1
ATOM 646 N N . LEU A 1 83 ? 7.109 -0.536 -0.484 1.00 97.31 83 LEU A N 1
ATOM 647 C CA . LEU A 1 83 ? 5.862 -1.226 -0.157 1.00 97.31 83 LEU A CA 1
ATOM 648 C C . LEU A 1 83 ? 5.263 -0.758 1.175 1.00 97.31 83 LEU A C 1
ATOM 650 O O . LEU A 1 83 ? 5.972 -0.660 2.181 1.00 97.31 83 LEU A O 1
ATOM 654 N N . ILE A 1 84 ? 3.944 -0.543 1.199 1.00 95.75 84 ILE A N 1
ATOM 655 C CA . ILE A 1 84 ? 3.234 -0.044 2.390 1.00 95.75 84 ILE A CA 1
ATOM 656 C C . ILE A 1 84 ? 2.967 -1.121 3.446 1.00 95.75 84 ILE A C 1
ATOM 658 O O . ILE A 1 84 ? 2.704 -0.795 4.594 1.00 95.75 84 ILE A O 1
ATOM 662 N N . ASN A 1 85 ? 3.028 -2.406 3.091 1.00 92.62 85 ASN A N 1
ATOM 663 C CA . ASN A 1 85 ? 2.811 -3.525 4.018 1.00 92.62 85 ASN A CA 1
ATOM 664 C C . ASN A 1 85 ? 4.061 -3.855 4.856 1.00 92.62 85 ASN A C 1
ATOM 666 O O . ASN A 1 85 ? 4.190 -4.963 5.374 1.00 92.62 85 ASN A O 1
ATOM 670 N N . THR A 1 86 ? 5.003 -2.917 4.959 1.00 93.38 86 THR A N 1
ATOM 671 C CA . THR A 1 86 ? 6.280 -3.101 5.648 1.00 93.38 86 THR A CA 1
ATOM 672 C C . THR A 1 86 ? 6.307 -2.276 6.928 1.00 93.38 86 THR A C 1
ATOM 674 O O . THR A 1 86 ? 5.833 -1.140 6.960 1.00 93.38 86 THR A O 1
ATOM 677 N N . THR A 1 87 ? 6.909 -2.828 7.984 1.00 92.81 87 THR A N 1
ATOM 678 C CA . THR A 1 87 ? 7.142 -2.099 9.240 1.00 92.81 87 THR A CA 1
ATOM 679 C C . THR A 1 87 ? 7.922 -0.810 8.990 1.00 92.81 87 THR A C 1
ATOM 681 O O . THR A 1 87 ? 7.551 0.239 9.496 1.00 92.81 87 THR A O 1
ATOM 684 N N . GLU A 1 88 ? 8.958 -0.860 8.145 1.00 92.25 88 GLU A N 1
ATOM 685 C CA . GLU A 1 88 ? 9.768 0.314 7.802 1.00 92.25 88 GLU A CA 1
ATOM 686 C C . GLU A 1 88 ? 8.924 1.448 7.209 1.00 92.25 88 GLU A C 1
ATOM 688 O O . GLU A 1 88 ? 9.086 2.601 7.606 1.00 92.25 88 GLU A O 1
ATOM 693 N N . PHE A 1 89 ? 8.014 1.142 6.281 1.00 93.75 89 PHE A N 1
ATOM 694 C CA . PHE A 1 89 ? 7.144 2.159 5.709 1.00 93.75 89 PHE A CA 1
ATOM 695 C C . PHE A 1 89 ? 6.209 2.736 6.774 1.00 93.75 89 PHE A C 1
ATOM 697 O O . PHE A 1 89 ? 6.204 3.943 6.989 1.00 93.75 89 PHE A O 1
ATOM 704 N N . LEU A 1 90 ? 5.469 1.879 7.478 1.00 93.19 90 LEU A N 1
ATOM 705 C CA . LEU A 1 90 ? 4.407 2.298 8.396 1.00 93.19 90 LEU A CA 1
ATOM 706 C C . LEU A 1 90 ? 4.913 2.939 9.695 1.00 93.19 90 LEU A C 1
ATOM 708 O O . LEU A 1 90 ? 4.184 3.704 10.318 1.00 93.19 90 LEU A O 1
ATOM 712 N N . THR A 1 91 ? 6.154 2.671 10.105 1.00 91.88 91 THR A N 1
ATOM 713 C CA . THR A 1 91 ? 6.795 3.379 11.224 1.00 91.88 91 THR A CA 1
ATOM 714 C C . THR A 1 91 ? 7.275 4.776 10.816 1.00 91.88 91 THR A C 1
ATOM 716 O O . THR A 1 91 ? 7.269 5.688 11.638 1.00 91.88 91 THR A O 1
ATOM 719 N N . ASN A 1 92 ? 7.689 4.968 9.560 1.00 89.12 92 ASN A N 1
ATOM 720 C CA . ASN A 1 92 ? 8.240 6.244 9.087 1.00 89.12 92 ASN A CA 1
ATOM 721 C C . ASN A 1 92 ? 7.200 7.148 8.407 1.00 89.12 92 ASN A C 1
ATOM 723 O O . ASN A 1 92 ? 7.400 8.360 8.311 1.00 89.12 92 ASN A O 1
ATOM 727 N N . GLN A 1 93 ? 6.117 6.569 7.889 1.00 87.50 93 GLN A N 1
ATOM 728 C CA . GLN A 1 93 ? 5.104 7.245 7.088 1.00 87.50 93 GLN A CA 1
ATOM 729 C C . GLN A 1 93 ? 3.710 6.809 7.539 1.00 87.50 93 GLN A C 1
ATOM 731 O O . GLN A 1 93 ? 3.224 5.745 7.160 1.00 87.50 93 GLN A O 1
ATOM 736 N N . GLY A 1 94 ? 3.050 7.667 8.317 1.00 88.62 94 GLY A N 1
ATOM 737 C CA . GLY A 1 94 ? 1.621 7.521 8.574 1.00 88.62 94 GLY A CA 1
ATOM 738 C C . GLY A 1 94 ? 0.813 7.793 7.303 1.00 88.62 94 GLY A C 1
ATOM 739 O O . GLY A 1 94 ? 1.123 8.725 6.551 1.00 88.62 94 GLY A O 1
ATOM 740 N N . ILE A 1 95 ? -0.231 7.001 7.065 1.00 94.25 95 ILE A N 1
ATOM 741 C CA . ILE A 1 95 ? -1.187 7.223 5.973 1.00 94.25 95 ILE A CA 1
ATOM 742 C C . ILE A 1 95 ? -2.503 7.704 6.583 1.00 94.25 95 ILE A C 1
ATOM 744 O O . ILE A 1 95 ? -3.093 7.006 7.401 1.00 94.25 95 ILE A O 1
ATOM 748 N N . SER A 1 96 ? -2.993 8.872 6.167 1.00 95.31 96 SER A N 1
ATOM 749 C CA . SER A 1 96 ? -4.338 9.318 6.540 1.00 95.31 96 SER A CA 1
ATOM 750 C C . SER A 1 96 ? -5.381 8.455 5.835 1.00 95.31 96 SER A C 1
ATOM 752 O O . SER A 1 96 ? -5.414 8.375 4.600 1.00 95.31 96 SER A O 1
ATOM 754 N N . VAL A 1 97 ? -6.232 7.805 6.620 1.00 96.88 97 VAL A N 1
ATOM 755 C CA . VAL A 1 97 ? -7.184 6.807 6.132 1.00 96.88 97 VAL A CA 1
ATOM 756 C C . VAL A 1 97 ? -8.600 7.087 6.602 1.00 96.88 97 VAL A C 1
ATOM 758 O O . VAL A 1 97 ? -8.831 7.809 7.573 1.00 96.88 97 VAL A O 1
ATOM 761 N N . THR A 1 98 ? -9.545 6.474 5.903 1.00 97.12 98 THR A N 1
ATOM 762 C CA . THR A 1 98 ? -10.951 6.440 6.268 1.00 97.12 98 THR A CA 1
ATOM 763 C C . THR A 1 98 ? -11.543 5.048 6.064 1.00 97.12 98 THR A C 1
ATOM 765 O O . THR A 1 98 ? -10.923 4.168 5.456 1.00 97.12 98 THR A O 1
ATOM 768 N N . VAL A 1 99 ? -12.745 4.837 6.591 1.00 97.31 99 VAL A N 1
ATOM 769 C CA . VAL A 1 99 ? -13.522 3.632 6.326 1.00 97.31 99 VAL A CA 1
ATOM 770 C C . VAL A 1 99 ? -14.317 3.831 5.041 1.00 97.31 99 VAL A C 1
ATOM 772 O O . VAL A 1 99 ? -15.023 4.825 4.876 1.00 97.31 99 VAL A O 1
ATOM 775 N N . ARG A 1 100 ? -14.256 2.852 4.138 1.00 95.81 100 ARG A N 1
ATOM 776 C CA . ARG A 1 100 ? -15.000 2.873 2.879 1.00 95.81 100 ARG A CA 1
ATOM 777 C C . ARG A 1 100 ? -16.484 3.144 3.108 1.00 95.81 100 ARG A C 1
ATOM 779 O O . ARG A 1 100 ? -17.155 2.419 3.845 1.00 95.81 100 ARG A O 1
ATOM 786 N N . GLY A 1 101 ? -16.999 4.169 2.430 1.00 93.25 101 GLY A N 1
ATOM 787 C CA . GLY A 1 101 ? -18.392 4.610 2.548 1.00 93.25 101 GLY A CA 1
ATOM 788 C C . GLY A 1 101 ? -18.718 5.383 3.835 1.00 93.25 101 GLY A C 1
ATOM 789 O O . GLY A 1 101 ? -19.888 5.667 4.079 1.00 93.25 101 GLY A O 1
ATOM 790 N N . ARG A 1 102 ? -17.713 5.716 4.657 1.00 93.56 102 ARG A N 1
ATOM 791 C CA . ARG A 1 102 ? -17.814 6.493 5.904 1.00 93.56 102 ARG A CA 1
ATOM 792 C C . ARG A 1 102 ? -16.653 7.489 6.011 1.00 93.56 102 ARG A C 1
ATOM 794 O O . ARG A 1 102 ? -15.823 7.396 6.908 1.00 93.56 102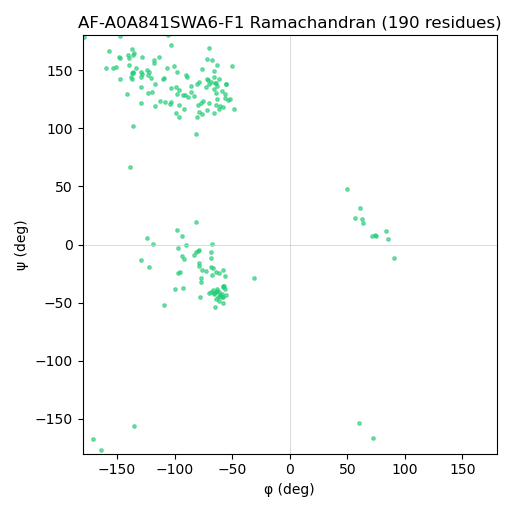 ARG A O 1
ATOM 801 N N . GLU A 1 103 ? -16.642 8.476 5.118 1.00 84.88 103 GLU A N 1
ATOM 802 C CA . GLU A 1 103 ? -15.554 9.465 4.987 1.00 84.88 103 GLU A CA 1
ATOM 803 C C . GLU A 1 103 ? -15.273 10.278 6.268 1.00 84.88 103 GLU A C 1
ATOM 805 O O . GLU A 1 103 ? -14.169 10.785 6.453 1.00 84.88 103 GLU A O 1
ATOM 810 N N . THR A 1 104 ? -16.242 10.381 7.186 1.00 86.75 104 THR A N 1
ATOM 811 C CA . THR A 1 104 ? -16.066 11.065 8.479 1.00 86.75 104 THR A CA 1
ATOM 812 C C . THR A 1 104 ? -15.265 10.248 9.492 1.00 86.75 104 THR A C 1
ATOM 814 O O . THR A 1 104 ? -14.705 10.813 10.430 1.00 86.75 104 THR A O 1
ATOM 817 N N . THR A 1 105 ? -15.197 8.923 9.330 1.00 92.50 105 THR A N 1
ATOM 818 C CA . THR A 1 105 ? -14.412 8.047 10.204 1.00 92.50 105 THR A CA 1
ATOM 819 C C . THR A 1 105 ? -12.965 8.097 9.751 1.00 92.50 105 THR A C 1
ATOM 821 O O . THR A 1 105 ? -12.579 7.403 8.814 1.00 92.50 105 THR A O 1
ATOM 824 N N . MET A 1 106 ? -12.184 8.961 10.389 1.00 93.81 106 MET A N 1
ATOM 825 C CA . MET A 1 106 ? -10.794 9.229 10.033 1.00 93.81 106 MET A CA 1
ATOM 826 C C . MET A 1 106 ? -9.824 8.614 11.038 1.00 93.81 106 MET A C 1
ATOM 828 O O . MET A 1 106 ? -10.134 8.503 12.222 1.00 93.81 106 MET A O 1
ATOM 832 N N . GLY A 1 107 ? -8.627 8.278 10.569 1.00 94.50 107 GLY A N 1
ATOM 833 C CA . GLY A 1 107 ? -7.521 7.853 11.419 1.00 94.50 107 GLY A CA 1
ATOM 834 C C . GLY A 1 107 ? -6.187 7.898 10.685 1.00 94.50 107 GLY A C 1
ATOM 835 O O . GLY A 1 107 ? -6.107 8.312 9.523 1.00 94.50 107 GLY A O 1
ATOM 836 N N . ILE A 1 108 ? -5.133 7.465 11.369 1.00 94.62 108 ILE A N 1
ATOM 837 C CA . ILE A 1 108 ? -3.790 7.349 10.798 1.00 94.62 108 ILE A CA 1
ATOM 838 C C . ILE A 1 108 ? -3.385 5.882 10.823 1.00 94.62 108 ILE A C 1
ATOM 840 O O . ILE A 1 108 ? -3.307 5.278 11.888 1.00 94.62 108 ILE A O 1
ATOM 844 N N . LEU A 1 109 ? -3.127 5.317 9.647 1.00 96.12 109 LEU A N 1
ATOM 845 C CA . LEU A 1 109 ? -2.518 4.003 9.520 1.00 96.12 109 LEU A CA 1
ATOM 846 C C . LEU A 1 109 ? -1.015 4.109 9.799 1.00 96.12 109 LEU A C 1
ATOM 848 O O . LEU A 1 109 ? -0.304 4.833 9.101 1.00 96.12 109 LEU A O 1
ATOM 852 N N . GLU A 1 110 ? -0.551 3.358 10.788 1.00 95.19 110 GLU A N 1
ATOM 853 C CA . GLU A 1 110 ? 0.840 3.279 11.237 1.00 95.19 110 GLU A CA 1
ATOM 854 C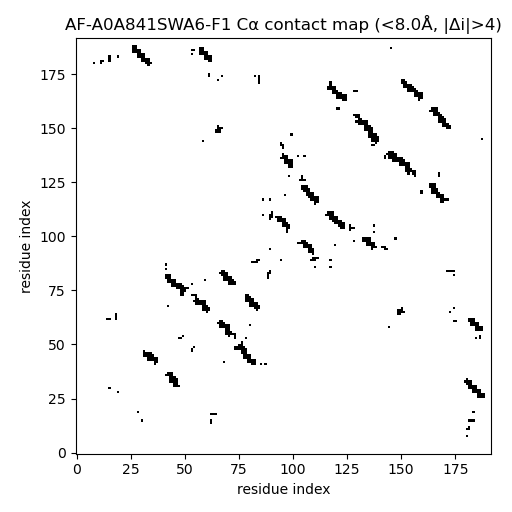 C . GLU A 1 110 ? 1.159 1.865 11.761 1.00 95.19 110 GLU A C 1
ATOM 856 O O . GLU A 1 110 ? 0.313 0.968 11.723 1.00 95.19 110 GLU A O 1
ATOM 861 N N . TYR A 1 111 ? 2.399 1.626 12.196 1.00 94.75 111 TYR A N 1
ATOM 862 C CA . TYR A 1 111 ? 2.803 0.338 12.771 1.00 94.75 111 TYR A CA 1
ATOM 863 C C . TYR A 1 111 ? 2.927 0.423 14.289 1.00 94.75 111 TYR A C 1
ATOM 865 O O . TYR A 1 111 ? 3.770 1.162 14.802 1.00 94.75 111 TYR A O 1
ATOM 873 N N . ASP A 1 112 ? 2.159 -0.396 15.005 1.00 92.62 112 ASP A N 1
ATOM 874 C CA . ASP A 1 112 ? 2.316 -0.568 16.444 1.00 92.62 112 ASP A CA 1
ATOM 875 C C . ASP A 1 112 ? 3.467 -1.537 16.725 1.00 92.62 112 ASP A C 1
ATOM 877 O O . ASP A 1 112 ? 3.367 -2.745 16.492 1.00 92.62 112 ASP A O 1
ATOM 881 N N . LEU A 1 113 ? 4.576 -1.013 17.248 1.00 91.00 113 LEU A N 1
ATOM 882 C CA . LEU A 1 113 ? 5.738 -1.823 17.623 1.00 91.00 113 LEU A CA 1
ATOM 883 C C . LEU A 1 113 ? 5.460 -2.747 18.819 1.00 91.00 113 LEU A C 1
ATOM 885 O O . LEU A 1 113 ? 6.105 -3.787 18.934 1.00 91.00 113 LEU A O 1
ATOM 889 N N . SER A 1 114 ? 4.517 -2.393 19.694 1.00 89.44 114 SER A N 1
ATOM 890 C CA . SER A 1 114 ? 4.174 -3.187 20.880 1.00 89.44 114 SER A CA 1
ATOM 891 C C . SER A 1 114 ? 3.297 -4.375 20.502 1.00 89.44 114 SER A C 1
ATOM 893 O O . SER A 1 114 ? 3.551 -5.497 20.938 1.00 89.44 114 SER A O 1
ATOM 895 N N . ALA A 1 115 ? 2.290 -4.139 19.658 1.00 88.19 115 ALA A N 1
ATOM 896 C CA . ALA A 1 115 ? 1.407 -5.184 19.141 1.00 88.19 115 ALA A CA 1
ATOM 897 C C . ALA A 1 115 ? 1.996 -5.934 17.931 1.00 88.19 115 ALA A C 1
ATOM 899 O O . ALA A 1 115 ? 1.430 -6.935 17.494 1.00 88.19 115 ALA A O 1
ATOM 900 N N . ASN A 1 116 ? 3.119 -5.456 17.382 1.00 91.62 116 ASN A N 1
ATOM 901 C CA . ASN A 1 116 ? 3.757 -5.962 16.169 1.00 91.62 116 ASN A CA 1
ATOM 902 C C . ASN A 1 116 ? 2.764 -6.115 15.001 1.00 91.62 116 ASN A C 1
ATOM 904 O O . ASN A 1 116 ? 2.693 -7.165 14.358 1.00 91.62 116 ASN A O 1
ATOM 908 N N . SER A 1 117 ? 1.960 -5.078 14.762 1.00 93.19 117 SER A N 1
ATOM 909 C CA . SER A 1 117 ? 0.906 -5.102 13.746 1.00 93.19 117 SER A CA 1
ATOM 910 C C . SER A 1 117 ? 0.620 -3.710 13.168 1.00 93.19 117 SER A C 1
ATOM 912 O O . SER A 1 117 ? 0.849 -2.701 13.839 1.00 93.19 117 SER A O 1
ATOM 914 N N . PRO A 1 118 ? 0.131 -3.627 11.917 1.00 95.81 118 PRO A N 1
ATOM 915 C CA . PRO A 1 118 ? -0.382 -2.381 11.368 1.00 95.81 118 PRO A CA 1
ATOM 916 C C . PRO A 1 118 ? -1.731 -2.035 12.009 1.00 95.81 118 PRO A C 1
ATOM 918 O O . PRO A 1 118 ? -2.617 -2.885 12.139 1.00 95.81 118 PRO A O 1
ATOM 921 N N . ILE A 1 119 ? -1.891 -0.772 12.383 1.00 95.94 119 ILE A N 1
ATOM 922 C CA . ILE A 1 119 ? -3.046 -0.258 13.120 1.00 95.94 119 ILE A CA 1
ATOM 923 C C . ILE A 1 119 ? -3.550 1.031 12.475 1.00 95.94 119 ILE A C 1
ATOM 925 O O . ILE A 1 119 ? -2.773 1.787 11.901 1.00 95.94 119 ILE A O 1
ATOM 929 N N . VAL A 1 120 ? -4.839 1.311 12.605 1.00 96.12 120 VAL A N 1
ATOM 930 C CA . VAL A 1 120 ? -5.388 2.654 12.433 1.00 96.12 120 VAL A CA 1
ATOM 931 C C . VAL A 1 120 ? -5.559 3.250 13.825 1.00 96.12 120 VAL A C 1
ATOM 933 O O . VAL A 1 120 ? -6.371 2.752 14.605 1.00 96.12 120 VAL A O 1
ATOM 936 N N . ASP A 1 121 ? -4.779 4.279 14.140 1.00 93.12 121 ASP A N 1
ATOM 937 C CA . ASP A 1 121 ? -4.837 5.005 15.411 1.00 93.12 121 ASP A CA 1
ATOM 938 C C . ASP A 1 121 ? -5.556 6.357 15.260 1.00 93.12 121 ASP A C 1
ATOM 940 O O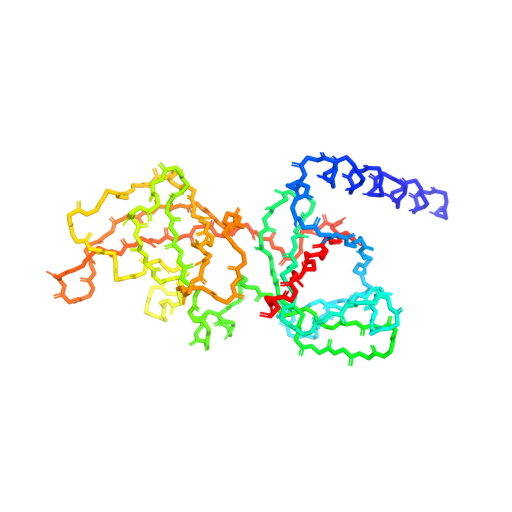 . ASP A 1 121 ? -5.846 6.818 14.147 1.00 93.12 121 ASP A O 1
ATOM 944 N N . LYS A 1 122 ? -5.813 7.015 16.397 1.00 91.88 122 LYS A N 1
ATOM 945 C CA . LYS A 1 122 ? -6.393 8.365 16.515 1.00 91.88 122 LYS A CA 1
ATOM 946 C C . LYS A 1 122 ? -7.787 8.468 15.905 1.00 91.88 122 LYS A C 1
ATOM 948 O O . LYS A 1 122 ? -8.177 9.531 15.425 1.00 91.88 122 LYS A O 1
ATOM 953 N N . ILE A 1 123 ? -8.540 7.374 15.951 1.00 93.44 123 ILE A N 1
ATOM 954 C CA . ILE A 1 123 ? -9.939 7.363 15.540 1.00 93.44 123 ILE A CA 1
ATOM 955 C C . ILE A 1 123 ? -10.745 8.048 16.652 1.00 93.44 123 ILE A C 1
ATOM 957 O O . ILE A 1 123 ? -10.644 7.619 17.807 1.00 93.44 123 ILE A O 1
ATOM 961 N N . PRO A 1 124 ? -11.516 9.110 16.363 1.00 91.06 124 PRO A N 1
ATOM 962 C CA . PRO A 1 124 ? -12.342 9.752 17.380 1.00 91.06 124 PRO A CA 1
ATOM 9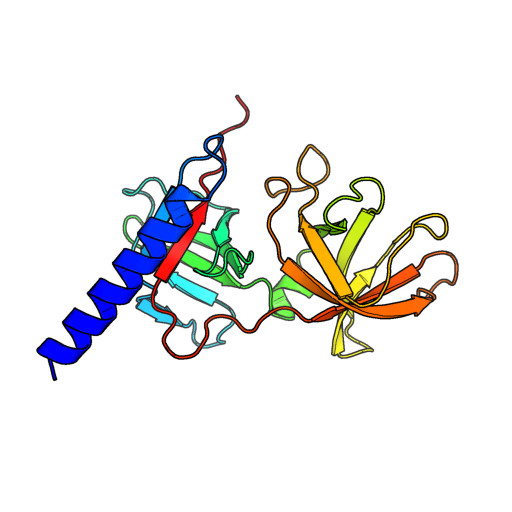63 C C . PRO A 1 124 ? -13.382 8.775 17.950 1.00 91.06 124 PRO A C 1
ATOM 965 O O . PRO A 1 124 ? -13.941 7.964 17.214 1.00 91.06 124 PRO A O 1
ATOM 968 N N . GLU A 1 125 ? -13.655 8.847 19.255 1.00 88.75 125 GLU A N 1
ATOM 969 C CA . GLU A 1 125 ? -14.546 7.894 19.946 1.00 88.75 125 GLU A CA 1
ATOM 970 C C . GLU A 1 125 ? -16.003 7.930 19.468 1.00 88.75 125 GLU A C 1
ATOM 972 O O . GLU A 1 125 ? -16.733 6.954 19.628 1.00 88.75 125 GLU A O 1
ATOM 977 N N . ASP A 1 126 ? -16.437 9.050 18.890 1.00 89.31 126 ASP A N 1
ATOM 978 C CA . ASP A 1 126 ? -17.778 9.213 18.331 1.00 89.31 126 ASP A CA 1
ATOM 979 C C . ASP A 1 126 ? -17.915 8.626 16.914 1.00 89.31 126 ASP A C 1
ATOM 981 O O . ASP A 1 126 ? -19.024 8.565 16.376 1.00 89.31 126 ASP A O 1
ATOM 985 N N . GLN A 1 127 ? -16.811 8.172 16.308 1.00 91.56 127 GLN A N 1
ATOM 986 C CA . GLN A 1 127 ? -16.808 7.530 14.999 1.00 91.56 127 GLN A CA 1
ATOM 987 C C . GLN A 1 127 ? -16.994 6.017 15.107 1.00 91.56 127 GLN A C 1
ATOM 989 O O . GLN A 1 127 ? -16.517 5.351 16.023 1.00 91.56 127 GLN A O 1
ATOM 994 N N . ILE A 1 128 ? -17.676 5.453 14.110 1.00 89.62 128 ILE A N 1
ATOM 995 C CA . ILE A 1 128 ? -17.984 4.024 14.066 1.00 89.62 128 ILE A CA 1
ATOM 996 C C . ILE A 1 128 ? -16.932 3.319 13.218 1.00 89.62 128 ILE A C 1
ATOM 998 O O . ILE A 1 128 ? -16.837 3.573 12.018 1.00 89.62 128 ILE A O 1
ATOM 1002 N N . ILE A 1 129 ? -16.221 2.367 13.818 1.00 94.75 129 ILE A N 1
ATOM 1003 C CA . ILE A 1 129 ? -15.344 1.410 13.139 1.00 94.75 129 ILE A CA 1
ATOM 1004 C C . ILE A 1 129 ? -15.548 0.016 13.736 1.00 94.75 129 ILE A C 1
ATOM 1006 O O . ILE A 1 129 ? -15.766 -0.127 14.938 1.00 94.75 129 ILE A O 1
ATOM 1010 N N . GLN A 1 130 ? -15.510 -1.017 12.901 1.00 96.00 130 GLN A N 1
ATOM 1011 C CA . GLN A 1 130 ? -15.748 -2.401 13.309 1.00 96.00 130 GLN A CA 1
ATOM 1012 C C . GLN A 1 130 ? -14.928 -3.391 12.476 1.00 96.00 130 GLN A C 1
ATOM 1014 O O . GLN A 1 130 ? -14.489 -3.090 11.366 1.00 96.00 130 GLN A O 1
ATOM 1019 N N . ALA A 1 131 ? -14.751 -4.604 13.001 1.00 97.56 131 ALA A N 1
ATOM 1020 C CA . ALA A 1 131 ? -14.142 -5.698 12.252 1.00 97.56 131 ALA A CA 1
ATOM 1021 C C . ALA A 1 131 ? -14.885 -5.956 10.927 1.00 97.56 131 ALA A C 1
ATOM 1023 O O . ALA A 1 131 ? -16.114 -5.939 10.870 1.00 97.56 131 ALA A O 1
ATOM 1024 N N . GLY A 1 132 ? -14.126 -6.201 9.859 1.00 97.75 132 GLY A N 1
ATOM 1025 C CA . GLY A 1 132 ? -14.639 -6.353 8.496 1.00 97.75 132 GLY A CA 1
ATOM 1026 C C . GLY A 1 132 ? -14.708 -5.051 7.692 1.00 97.75 132 GLY A C 1
ATOM 1027 O O . GLY A 1 132 ? -14.858 -5.110 6.470 1.00 97.75 132 GLY A O 1
ATOM 1028 N N . ASP A 1 133 ? -14.536 -3.891 8.329 1.00 98.12 133 ASP A N 1
ATOM 1029 C CA . ASP A 1 133 ? -14.493 -2.606 7.633 1.00 98.12 133 ASP A CA 1
ATOM 1030 C C . ASP A 1 133 ? -13.299 -2.524 6.677 1.00 98.12 133 ASP A C 1
ATOM 1032 O O . ASP A 1 133 ? -12.180 -2.917 7.010 1.00 98.12 133 ASP A O 1
ATOM 1036 N N . VAL A 1 134 ? -13.533 -2.003 5.470 1.00 98.06 134 VAL A N 1
ATOM 1037 C CA . VAL A 1 134 ? -12.476 -1.766 4.478 1.00 98.06 134 VAL A CA 1
ATOM 1038 C C . VAL A 1 134 ? -11.888 -0.382 4.702 1.00 98.06 134 VAL A C 1
ATOM 1040 O O . VAL A 1 134 ? -12.624 0.602 4.714 1.00 98.06 134 VAL A O 1
ATOM 1043 N N . ILE A 1 135 ? -10.567 -0.316 4.836 1.00 98.06 135 ILE A N 1
ATOM 1044 C CA . ILE A 1 135 ? -9.822 0.927 5.026 1.00 98.06 135 ILE A CA 1
ATOM 1045 C C . ILE A 1 135 ? -9.234 1.389 3.696 1.00 98.06 135 ILE A C 1
ATOM 1047 O O . ILE A 1 135 ? -8.669 0.587 2.944 1.00 98.06 135 ILE A O 1
ATOM 1051 N N . GLU A 1 136 ? -9.354 2.682 3.416 1.00 97.25 136 GLU A N 1
ATOM 1052 C CA . GLU A 1 136 ? -8.829 3.328 2.214 1.00 97.25 136 GLU A CA 1
ATOM 1053 C C . GLU A 1 136 ? -8.242 4.713 2.507 1.00 97.25 136 GLU A C 1
ATOM 1055 O O . GLU A 1 136 ? -8.463 5.288 3.571 1.00 97.25 136 GLU A O 1
ATOM 1060 N N . THR A 1 137 ? -7.443 5.242 1.584 1.00 95.19 137 THR A N 1
ATOM 1061 C CA . THR A 1 137 ? -6.865 6.588 1.701 1.00 95.19 137 THR A CA 1
ATOM 1062 C C . THR A 1 137 ? -7.954 7.664 1.663 1.00 95.19 137 THR A C 1
ATOM 1064 O O . THR A 1 137 ? -8.878 7.592 0.856 1.00 95.19 137 THR A O 1
ATOM 1067 N N . ILE A 1 138 ? -7.831 8.699 2.501 1.00 93.75 138 ILE A N 1
ATOM 1068 C CA . ILE A 1 138 ? -8.849 9.765 2.592 1.00 93.75 138 ILE A CA 1
ATOM 1069 C C . ILE A 1 138 ? -8.798 10.783 1.436 1.00 93.75 138 ILE A C 1
ATOM 1071 O O . ILE A 1 138 ? -9.821 11.335 1.049 1.00 93.75 138 ILE A O 1
ATOM 1075 N N . GLY A 1 139 ? -7.622 11.019 0.845 1.00 89.88 139 GLY A N 1
ATOM 1076 C CA . GLY A 1 139 ? -7.447 12.050 -0.185 1.00 89.88 139 GLY A CA 1
ATOM 1077 C C . GLY A 1 139 ? -7.483 13.492 0.323 1.00 89.88 139 GLY A C 1
ATOM 1078 O O . GLY A 1 139 ? -7.377 13.756 1.521 1.00 89.88 139 GLY A O 1
ATOM 1079 N N . GLY A 1 140 ? -7.601 14.428 -0.625 1.00 85.62 140 GLY A N 1
ATOM 1080 C CA . GLY A 1 140 ? -7.681 15.869 -0.364 1.00 85.62 140 GLY A CA 1
ATOM 1081 C C . GLY A 1 140 ? -6.452 16.436 0.352 1.00 85.62 140 GLY A C 1
ATOM 1082 O O . GLY A 1 140 ? -5.365 15.871 0.289 1.00 85.62 140 GLY A O 1
ATOM 1083 N N . ASP A 1 141 ? -6.643 17.534 1.083 1.00 85.19 141 ASP A N 1
ATOM 1084 C CA . ASP A 1 141 ? -5.569 18.224 1.821 1.00 85.19 141 ASP A CA 1
ATOM 1085 C C . ASP A 1 141 ? -5.028 17.418 3.016 1.00 85.19 141 ASP A C 1
ATOM 1087 O O . ASP A 1 141 ? -4.008 17.760 3.614 1.00 85.19 141 ASP A O 1
ATOM 1091 N N . LEU A 1 142 ? -5.725 16.341 3.382 1.00 81.75 142 LEU A N 1
ATOM 1092 C CA . LEU A 1 142 ? -5.423 15.507 4.541 1.00 81.75 142 LEU A CA 1
ATOM 1093 C C . LEU A 1 142 ? -4.532 14.313 4.191 1.00 81.75 142 LEU A C 1
ATOM 1095 O O . LEU A 1 142 ? -4.046 13.636 5.099 1.00 81.75 142 LEU A O 1
ATOM 1099 N N . SER A 1 143 ? -4.306 14.036 2.905 1.00 84.75 143 SER A N 1
ATOM 1100 C CA . SER A 1 143 ? -3.528 12.891 2.438 1.00 84.75 143 SER A CA 1
ATOM 1101 C C . SER A 1 143 ? -2.566 13.274 1.324 1.00 84.75 143 SER A C 1
ATOM 1103 O O . SER A 1 143 ? -2.846 14.113 0.479 1.00 84.75 143 SER A O 1
ATOM 1105 N N . LYS A 1 144 ? -1.432 12.576 1.276 1.00 85.38 144 LYS A N 1
ATOM 1106 C CA . LYS A 1 144 ? -0.485 12.652 0.153 1.00 85.38 144 LYS A CA 1
ATOM 1107 C C . LYS A 1 144 ? -0.922 11.806 -1.045 1.00 85.38 144 LYS A C 1
ATOM 1109 O O . LYS A 1 144 ? -0.250 11.812 -2.070 1.00 85.38 144 LYS A O 1
ATOM 1114 N N . TYR A 1 145 ? -2.000 11.043 -0.894 1.00 88.56 145 TYR A N 1
ATOM 1115 C CA . TYR A 1 145 ? -2.476 10.067 -1.867 1.00 88.56 145 TYR A CA 1
ATOM 1116 C C . TYR A 1 145 ? -3.912 10.397 -2.265 1.00 88.56 145 TYR A C 1
ATOM 1118 O O . TYR A 1 145 ? -4.653 10.870 -1.403 1.00 88.56 145 TYR A O 1
ATOM 1126 N N . PRO A 1 146 ? -4.340 10.100 -3.506 1.00 88.75 146 PRO A N 1
ATOM 1127 C CA . PRO A 1 146 ? -5.736 10.213 -3.925 1.00 88.75 146 PRO A CA 1
ATOM 1128 C C . PRO A 1 146 ? -6.698 9.517 -2.956 1.00 88.75 146 PRO A C 1
ATOM 1130 O O . PRO A 1 146 ? -6.314 8.565 -2.276 1.00 88.75 146 PRO A O 1
ATOM 1133 N N . ALA A 1 147 ? -7.950 9.969 -2.903 1.00 91.31 147 ALA A N 1
ATOM 1134 C CA . ALA A 1 147 ? -8.986 9.306 -2.114 1.00 91.31 147 ALA A CA 1
ATOM 1135 C C . ALA A 1 147 ? -9.311 7.910 -2.674 1.00 91.31 147 ALA A C 1
ATOM 1137 O O . ALA A 1 147 ? -9.254 7.689 -3.887 1.00 91.31 147 ALA A O 1
ATOM 1138 N N . GLY A 1 148 ? -9.701 6.984 -1.797 1.00 92.00 148 GLY A N 1
ATOM 1139 C CA . GLY A 1 148 ? -10.314 5.710 -2.178 1.00 92.00 148 GLY A CA 1
ATOM 1140 C C . GLY A 1 148 ? -9.345 4.586 -2.555 1.00 92.00 148 GLY A C 1
ATOM 1141 O O . GLY A 1 148 ? -9.781 3.553 -3.068 1.00 92.00 148 GLY A O 1
ATOM 1142 N N . LEU A 1 149 ? -8.039 4.730 -2.306 1.00 94.81 149 LEU A N 1
ATOM 1143 C CA . LEU A 1 149 ? -7.097 3.632 -2.525 1.00 94.81 149 LEU A CA 1
ATOM 1144 C C . LEU A 1 149 ? -7.230 2.620 -1.383 1.00 94.81 149 LEU A C 1
ATOM 1146 O O . LEU A 1 149 ? -6.892 2.913 -0.237 1.00 94.81 149 LEU A O 1
ATOM 1150 N N . ARG A 1 150 ? -7.735 1.422 -1.693 1.00 96.94 150 ARG A N 1
ATOM 1151 C CA . ARG A 1 150 ? -7.973 0.349 -0.716 1.00 96.94 150 ARG A CA 1
ATOM 1152 C C . ARG A 1 150 ? -6.667 -0.142 -0.102 1.00 96.94 150 ARG A C 1
ATOM 1154 O O . ARG A 1 150 ? -5.783 -0.538 -0.844 1.00 96.94 150 ARG A O 1
ATOM 1161 N N . ILE A 1 151 ? -6.576 -0.238 1.220 1.00 97.50 151 ILE A N 1
ATOM 1162 C CA . ILE A 1 151 ? -5.362 -0.712 1.904 1.00 97.50 151 ILE A CA 1
ATOM 1163 C C . ILE A 1 151 ? -5.561 -2.094 2.524 1.00 97.50 151 ILE A C 1
ATOM 1165 O O . ILE A 1 151 ? -4.773 -3.006 2.288 1.00 97.50 151 ILE A O 1
ATOM 1169 N N . GLY A 1 152 ? -6.619 -2.270 3.312 1.00 97.38 152 GLY A N 1
ATOM 1170 C CA . GLY A 1 152 ? -6.810 -3.490 4.089 1.00 97.38 152 GLY A CA 1
ATOM 1171 C C . GLY A 1 152 ? -8.181 -3.575 4.737 1.00 97.38 152 GLY A C 1
ATOM 1172 O O . GLY A 1 152 ? -9.091 -2.811 4.404 1.00 97.38 152 GLY A O 1
ATOM 1173 N N . THR A 1 153 ? -8.324 -4.523 5.655 1.00 98.25 153 THR A N 1
ATOM 1174 C CA . THR A 1 153 ? -9.577 -4.785 6.368 1.00 98.25 153 THR A CA 1
ATOM 1175 C C . THR A 1 153 ? -9.337 -4.836 7.867 1.00 98.25 153 THR A C 1
ATOM 1177 O O . THR A 1 153 ? -8.369 -5.453 8.312 1.00 98.25 153 THR A O 1
ATOM 1180 N N . VAL A 1 154 ? -10.204 -4.188 8.644 1.00 98.19 154 VAL A N 1
ATOM 1181 C CA . VAL A 1 154 ? -10.123 -4.178 10.108 1.00 98.19 154 VAL A CA 1
ATOM 1182 C C . VAL A 1 154 ? -10.307 -5.597 10.632 1.00 98.19 154 VAL A C 1
ATOM 1184 O O . VAL A 1 154 ? -11.307 -6.250 10.325 1.00 98.19 154 VAL A O 1
ATOM 1187 N N . SER A 1 155 ? -9.352 -6.073 11.424 1.00 97.44 155 SER A N 1
ATOM 1188 C CA . SER A 1 155 ? -9.426 -7.380 12.081 1.00 97.44 155 SER A CA 1
ATOM 1189 C C . SER A 1 155 ? -10.016 -7.288 13.482 1.00 97.44 155 SER A C 1
ATOM 1191 O O . SER A 1 155 ? -10.769 -8.169 13.884 1.00 97.44 155 SER A O 1
ATOM 1193 N N . GLU A 1 156 ? -9.697 -6.224 14.214 1.00 96.44 156 GLU A N 1
ATOM 1194 C CA . GLU A 1 156 ? -10.109 -6.029 15.602 1.00 96.44 156 GLU A CA 1
ATOM 1195 C C . GLU A 1 156 ? -10.165 -4.536 15.929 1.00 96.44 156 GLU A C 1
ATOM 1197 O O . GLU A 1 156 ? -9.438 -3.743 15.331 1.00 96.44 156 GLU A O 1
ATOM 1202 N N . VAL A 1 157 ? -11.031 -4.159 16.871 1.00 95.38 157 VAL A N 1
ATOM 1203 C CA . VAL A 1 157 ? -11.160 -2.790 17.377 1.00 95.38 157 VAL A CA 1
ATOM 1204 C C . VAL A 1 157 ? -10.950 -2.808 18.886 1.00 95.38 157 VAL A C 1
ATOM 1206 O O . VAL A 1 157 ? -11.571 -3.604 19.590 1.00 95.38 157 VAL A O 1
ATOM 1209 N N . SER A 1 158 ? -10.092 -1.921 19.375 1.00 92.19 158 SER A N 1
ATOM 1210 C CA . SER A 1 158 ? -9.732 -1.788 20.784 1.00 92.19 158 SER A CA 1
ATOM 1211 C C . SER A 1 158 ? -9.729 -0.322 21.214 1.00 92.19 158 SER A C 1
ATOM 1213 O O . SER A 1 158 ? -9.720 0.597 20.394 1.00 92.19 158 SER A O 1
ATOM 1215 N N . ALA A 1 159 ? -9.728 -0.086 22.526 1.00 88.25 159 ALA A N 1
ATOM 1216 C CA . ALA A 1 159 ? -9.452 1.248 23.047 1.00 88.25 159 ALA A CA 1
ATOM 1217 C C . ALA A 1 159 ? -8.010 1.651 22.699 1.00 88.25 159 ALA A C 1
ATOM 1219 O O . ALA A 1 159 ? -7.098 0.827 22.794 1.00 88.25 159 ALA A O 1
ATOM 1220 N N . GLY A 1 160 ? -7.810 2.908 22.307 1.00 80.56 160 GLY A N 1
ATOM 1221 C CA . GLY A 1 160 ? -6.486 3.467 22.070 1.00 80.56 160 GLY A CA 1
ATOM 1222 C C . GLY A 1 160 ? -5.682 3.592 23.365 1.00 80.56 160 GLY A C 1
ATOM 1223 O O . GLY A 1 160 ? -6.233 3.655 24.467 1.00 80.56 160 GLY A O 1
ATOM 1224 N N . SER A 1 161 ? -4.359 3.674 23.231 1.00 72.75 161 SER A N 1
ATOM 1225 C CA . SER A 1 161 ? -3.408 3.684 24.357 1.00 72.75 161 SER A CA 1
ATOM 1226 C C . SER A 1 161 ? -3.649 4.796 25.390 1.00 72.75 161 SER A C 1
ATOM 1228 O O . SER A 1 161 ? -3.326 4.626 26.566 1.00 72.75 161 SER A O 1
ATOM 1230 N N . LEU A 1 162 ? -4.238 5.919 24.967 1.00 74.62 162 LEU A N 1
ATOM 1231 C CA . LEU A 1 162 ? -4.550 7.073 25.816 1.00 74.62 162 LEU A CA 1
ATOM 1232 C C . LEU A 1 162 ? -6.002 7.098 26.327 1.00 74.62 162 LEU A C 1
ATOM 1234 O O . LEU A 1 162 ? -6.347 7.998 27.088 1.00 74.62 162 LEU A O 1
ATOM 1238 N N . GLY A 1 163 ? -6.849 6.145 25.918 1.00 73.56 163 GLY A N 1
ATOM 1239 C CA . GLY A 1 163 ? -8.247 6.043 26.362 1.00 73.56 163 GLY A CA 1
ATOM 1240 C C . GLY A 1 163 ? -9.141 7.229 25.981 1.00 73.56 163 GLY A C 1
ATOM 1241 O O . GLY A 1 163 ? -10.129 7.467 26.664 1.00 73.56 163 GLY A O 1
ATOM 1242 N N . ILE A 1 164 ? -8.746 7.989 24.956 1.00 81.19 164 ILE A N 1
ATOM 1243 C CA . ILE A 1 164 ? -9.485 9.131 24.378 1.00 81.19 164 ILE A CA 1
ATOM 1244 C C . ILE A 1 164 ? -9.726 8.954 22.869 1.00 81.19 164 ILE A C 1
ATOM 1246 O O . ILE A 1 164 ? -10.146 9.879 22.173 1.00 81.19 164 ILE A O 1
ATOM 1250 N N . SER A 1 165 ? -9.351 7.791 22.341 1.00 89.44 165 SER A N 1
ATOM 1251 C CA . SER A 1 165 ? -9.458 7.415 20.939 1.00 89.44 165 SER A CA 1
ATOM 1252 C C . SER A 1 165 ? -9.694 5.918 20.830 1.00 89.44 165 SER A C 1
ATOM 1254 O O . SER A 1 165 ? -9.413 5.145 21.751 1.00 89.44 165 SER A O 1
ATOM 1256 N N . VAL A 1 166 ? -10.184 5.507 19.671 1.00 93.00 166 VAL A N 1
ATOM 1257 C CA . VAL A 1 166 ? -10.289 4.110 19.266 1.00 93.00 166 VAL A CA 1
ATOM 1258 C C . VAL A 1 166 ? -9.093 3.762 18.380 1.00 93.00 166 VAL A C 1
ATOM 1260 O O . VAL A 1 166 ? -8.567 4.605 17.649 1.00 93.00 166 VAL A O 1
ATOM 1263 N N . GLN A 1 167 ? -8.667 2.507 18.459 1.00 94.56 167 GLN A N 1
ATOM 1264 C CA . GLN A 1 167 ? -7.646 1.920 17.605 1.00 94.56 167 GLN A CA 1
ATOM 1265 C C . GLN A 1 167 ? -8.236 0.698 16.900 1.00 94.56 167 GLN A C 1
ATOM 1267 O O . GLN A 1 167 ? -9.055 -0.030 17.464 1.00 94.56 167 GLN A O 1
ATOM 1272 N N . ALA A 1 168 ? -7.818 0.457 15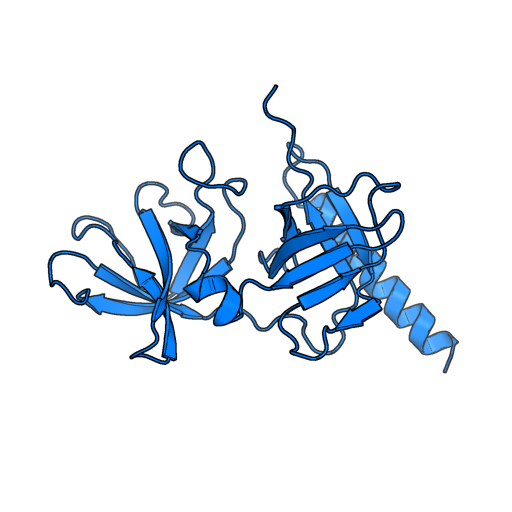.663 1.00 96.44 168 ALA A N 1
ATOM 1273 C CA . ALA A 1 168 ? -8.236 -0.710 14.901 1.00 96.44 168 ALA A CA 1
ATOM 1274 C C . ALA A 1 168 ? -7.028 -1.438 14.314 1.00 96.44 168 ALA A C 1
ATOM 1276 O O . ALA A 1 168 ? -6.266 -0.861 13.543 1.00 96.44 168 ALA A O 1
ATOM 1277 N N . ALA A 1 169 ? -6.861 -2.714 14.648 1.00 96.69 169 ALA A N 1
ATOM 1278 C CA . ALA A 1 169 ? -5.861 -3.561 14.011 1.00 96.69 169 ALA A CA 1
ATOM 1279 C C . ALA A 1 169 ? -6.277 -3.863 12.566 1.00 96.69 169 ALA A C 1
ATOM 1281 O O . ALA A 1 169 ? -7.461 -4.082 12.278 1.00 96.69 169 ALA A O 1
ATOM 1282 N N . LEU A 1 170 ? -5.307 -3.881 11.652 1.00 96.75 170 LEU A N 1
ATOM 1283 C CA . LEU A 1 170 ? -5.553 -4.040 10.224 1.00 96.75 170 LEU A CA 1
ATOM 1284 C C . LEU A 1 170 ? -4.923 -5.324 9.681 1.00 96.75 170 LEU A C 1
ATOM 1286 O O . LEU A 1 170 ? -3.771 -5.648 9.945 1.00 96.75 170 LEU A O 1
ATOM 1290 N N . THR A 1 171 ? -5.656 -6.029 8.827 1.00 96.94 171 THR A N 1
ATOM 1291 C CA . THR A 1 171 ? -5.083 -7.034 7.929 1.00 96.94 171 THR A CA 1
ATOM 1292 C C . THR A 1 171 ? -4.832 -6.393 6.569 1.00 96.94 171 THR A C 1
ATOM 1294 O O . THR A 1 171 ? -5.775 -6.078 5.837 1.00 96.94 171 THR A O 1
ATOM 1297 N N . ILE A 1 172 ? -3.557 -6.195 6.231 1.00 96.12 172 ILE A N 1
ATOM 1298 C CA . ILE A 1 172 ? -3.125 -5.738 4.905 1.00 96.12 172 ILE A CA 1
ATOM 1299 C C . ILE A 1 172 ? -2.829 -6.978 4.050 1.00 96.12 172 ILE A C 1
ATOM 1301 O O . ILE A 1 172 ? -2.093 -7.856 4.509 1.00 96.12 172 ILE A O 1
ATOM 1305 N N . PRO A 1 173 ? -3.383 -7.093 2.828 1.00 94.94 173 PRO A N 1
ATOM 1306 C CA . PRO A 1 173 ? -3.072 -8.199 1.935 1.00 94.94 173 PRO A CA 1
ATOM 1307 C C . PRO A 1 173 ? -1.568 -8.319 1.681 1.00 94.94 173 PRO A C 1
ATOM 1309 O O . PRO A 1 173 ? -0.883 -7.324 1.445 1.00 94.94 173 PRO A O 1
ATOM 1312 N N . GLU A 1 174 ? -1.058 -9.550 1.687 1.00 93.12 174 GLU A N 1
ATOM 1313 C CA . GLU A 1 174 ? 0.328 -9.804 1.306 1.00 93.12 174 GLU A CA 1
ATOM 1314 C C . GLU A 1 174 ? 0.578 -9.324 -0.128 1.00 93.12 174 GLU A C 1
ATOM 1316 O O . GLU A 1 174 ? -0.180 -9.636 -1.054 1.00 93.12 174 GLU A O 1
ATOM 1321 N N . PHE A 1 175 ? 1.669 -8.583 -0.306 1.00 95.25 175 PHE A N 1
ATOM 1322 C CA . PHE A 1 175 ? 2.129 -8.147 -1.609 1.00 95.25 175 PHE A CA 1
ATOM 1323 C C . PHE A 1 175 ? 3.666 -8.061 -1.657 1.00 95.25 175 PHE A C 1
ATOM 1325 O O . PHE A 1 175 ? 4.268 -7.605 -0.680 1.00 95.25 175 PHE A O 1
ATOM 1332 N N . PRO A 1 176 ? 4.298 -8.436 -2.788 1.00 92.88 176 PRO A N 1
ATOM 1333 C CA . PRO A 1 176 ? 3.698 -9.117 -3.943 1.00 92.88 176 PRO A CA 1
ATOM 1334 C C . PRO A 1 176 ? 3.366 -10.583 -3.636 1.00 92.88 176 PRO A C 1
ATOM 1336 O O . PRO A 1 176 ? 4.122 -11.274 -2.956 1.00 92.88 176 PRO A O 1
ATOM 1339 N N . LYS A 1 177 ? 2.239 -11.073 -4.166 1.00 91.06 177 LYS A N 1
ATOM 1340 C CA . LYS A 1 177 ? 1.839 -12.482 -4.036 1.00 91.06 177 LYS A CA 1
ATOM 1341 C C . LYS A 1 177 ? 2.730 -13.390 -4.891 1.00 91.06 177 LYS A C 1
ATOM 1343 O O . LYS A 1 177 ? 3.307 -12.929 -5.881 1.00 91.06 177 LYS A O 1
ATOM 1348 N N . PRO A 1 178 ? 2.792 -14.704 -4.603 1.00 83.94 178 PRO A N 1
ATOM 1349 C CA . PRO A 1 178 ? 3.373 -15.662 -5.533 1.00 83.94 178 PRO A CA 1
ATOM 1350 C C . PRO A 1 178 ? 2.714 -15.534 -6.912 1.00 83.94 178 PRO A C 1
ATOM 1352 O O . PRO A 1 178 ? 1.498 -15.677 -7.042 1.00 83.94 178 PRO A O 1
ATOM 1355 N N . ASN A 1 179 ? 3.534 -15.304 -7.938 1.00 83.06 179 ASN A N 1
ATOM 1356 C CA . ASN A 1 179 ? 3.124 -15.051 -9.324 1.00 83.06 179 ASN A CA 1
ATOM 1357 C C . ASN A 1 179 ? 2.523 -13.662 -9.606 1.00 83.06 179 ASN A C 1
ATOM 1359 O O . ASN A 1 179 ? 2.062 -13.436 -10.718 1.00 83.06 179 ASN A O 1
ATOM 1363 N N . GLU A 1 180 ? 2.546 -12.706 -8.681 1.00 87.62 180 GLU A N 1
ATOM 1364 C CA . GLU A 1 180 ? 2.264 -11.323 -9.069 1.00 87.62 180 GLU A CA 1
ATOM 1365 C C . GLU A 1 180 ? 3.458 -10.795 -9.877 1.00 87.62 180 GLU A C 1
ATOM 1367 O O . GLU A 1 180 ? 4.577 -10.718 -9.366 1.00 87.62 180 GLU A O 1
ATOM 1372 N N . SER A 1 181 ? 3.241 -10.471 -11.152 1.00 92.25 181 SER A N 1
ATOM 1373 C CA . SER A 1 181 ? 4.301 -9.967 -12.036 1.00 92.25 181 SER A CA 1
ATOM 1374 C C . SER A 1 181 ? 4.033 -8.569 -12.568 1.00 92.25 181 SER A C 1
ATOM 1376 O O . SER A 1 181 ? 4.832 -8.075 -13.357 1.00 92.25 181 SER A O 1
ATOM 1378 N N . MET A 1 182 ? 2.917 -7.946 -12.191 1.00 95.31 182 MET A N 1
ATOM 1379 C CA . MET A 1 182 ? 2.525 -6.632 -12.685 1.00 95.31 182 MET A CA 1
ATOM 1380 C C . MET A 1 182 ? 1.930 -5.772 -11.579 1.00 95.31 182 MET A C 1
ATOM 1382 O O . MET A 1 182 ? 1.366 -6.277 -10.612 1.00 95.31 182 MET A O 1
ATOM 1386 N N . VAL A 1 183 ? 2.034 -4.463 -11.770 1.00 97.44 183 VAL A N 1
ATOM 1387 C CA . VAL A 1 183 ? 1.379 -3.436 -10.961 1.00 97.44 183 VAL A CA 1
ATOM 1388 C C . VAL A 1 183 ? 0.778 -2.367 -11.856 1.00 97.44 183 VAL A C 1
ATOM 1390 O O . VAL A 1 183 ? 1.145 -2.233 -13.026 1.00 97.44 183 VAL A O 1
ATOM 1393 N N . ILE A 1 184 ? -0.129 -1.586 -11.281 1.00 97.25 184 ILE A N 1
ATOM 1394 C CA . ILE A 1 184 ? -0.723 -0.416 -11.914 1.00 97.25 184 ILE A CA 1
ATOM 1395 C C . ILE A 1 184 ? -0.245 0.822 -11.159 1.00 97.25 184 ILE A C 1
ATOM 1397 O O . ILE A 1 184 ? -0.434 0.930 -9.952 1.00 97.25 184 ILE A O 1
ATOM 1401 N N . ILE A 1 185 ? 0.372 1.755 -11.868 1.00 96.94 185 ILE A N 1
ATOM 1402 C CA . ILE A 1 185 ? 0.796 3.048 -11.343 1.00 96.94 185 ILE A CA 1
ATOM 1403 C C . ILE A 1 185 ? -0.344 4.029 -11.572 1.00 96.94 185 ILE A C 1
ATOM 1405 O O . ILE A 1 185 ? -0.861 4.123 -12.686 1.00 96.94 185 ILE A O 1
ATOM 1409 N N . VAL A 1 186 ? -0.736 4.735 -10.518 1.00 94.38 186 VAL A N 1
ATOM 1410 C CA . VAL A 1 186 ? -1.682 5.847 -10.566 1.00 94.38 186 VAL A CA 1
ATOM 1411 C C . VAL A 1 186 ? -0.869 7.117 -10.743 1.00 94.38 186 VAL A C 1
ATOM 1413 O O . VAL A 1 186 ? -0.081 7.464 -9.870 1.00 94.38 186 VAL A O 1
ATOM 1416 N N . HIS A 1 187 ? -1.056 7.813 -11.855 1.00 90.12 187 HIS A N 1
ATOM 1417 C CA . HIS A 1 187 ? -0.409 9.103 -12.051 1.00 90.12 187 HIS A CA 1
ATOM 1418 C C . HIS A 1 187 ? -1.197 10.162 -11.303 1.00 90.12 187 HIS A C 1
ATOM 1420 O O . HIS A 1 187 ? -2.384 10.390 -11.562 1.00 90.12 187 HIS A O 1
ATOM 1426 N N . SER A 1 188 ? -0.521 10.809 -10.367 1.00 68.62 188 SER A N 1
ATOM 1427 C CA . SER A 1 188 ? -1.050 11.981 -9.686 1.00 68.62 188 SER A CA 1
ATOM 1428 C C . SER A 1 188 ? -1.286 13.069 -10.736 1.00 68.62 188 SER A C 1
ATOM 1430 O O . SER A 1 188 ? -0.335 13.534 -11.364 1.00 68.62 188 SER A O 1
ATOM 1432 N N . SER A 1 189 ? -2.532 13.502 -10.953 1.00 55.50 189 SER A N 1
ATOM 1433 C CA . SER A 1 189 ? -2.741 14.754 -11.686 1.00 55.50 189 SER A CA 1
ATOM 1434 C C . SER A 1 189 ? -2.067 15.851 -10.873 1.00 55.50 189 SER A C 1
ATOM 1436 O O . SER A 1 189 ? -2.422 16.041 -9.709 1.00 55.50 189 SER A O 1
ATOM 1438 N N . SER A 1 190 ? -1.079 16.536 -11.450 1.00 39.62 190 SER A N 1
ATOM 1439 C CA . SER A 1 190 ? -0.524 17.748 -10.857 1.00 39.62 190 SER A CA 1
ATOM 1440 C C . SER A 1 190 ? -1.705 18.636 -10.481 1.00 39.62 190 SER A C 1
ATOM 1442 O O . SER A 1 190 ? -2.475 19.019 -11.365 1.00 39.62 190 SER A O 1
ATOM 1444 N N . ILE A 1 191 ? -1.890 18.921 -9.190 1.00 36.12 191 ILE A N 1
ATOM 1445 C CA . ILE A 1 191 ? -2.757 20.029 -8.798 1.00 36.12 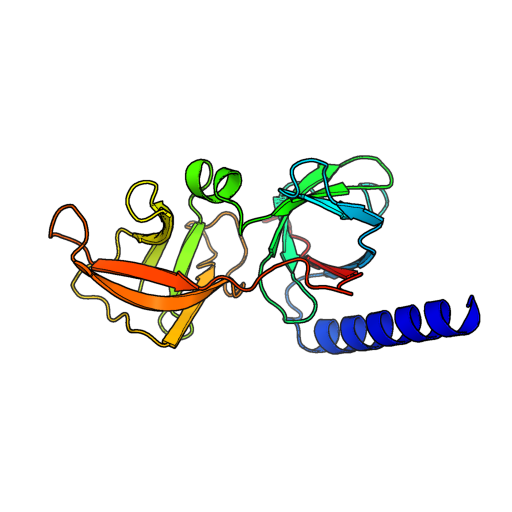191 ILE A CA 1
ATOM 1446 C C . ILE A 1 191 ? -2.143 21.254 -9.498 1.00 36.12 191 ILE A C 1
ATOM 1448 O O . ILE A 1 191 ? -0.945 21.488 -9.300 1.00 36.12 191 ILE A O 1
ATOM 1452 N N . PRO A 1 192 ? -2.875 21.927 -10.403 1.00 31.67 192 PRO A N 1
ATOM 1453 C CA . PRO A 1 192 ? -2.349 23.082 -11.120 1.00 31.67 192 PRO A CA 1
ATOM 1454 C C . PRO A 1 192 ? -1.992 24.232 -10.175 1.00 31.67 192 PRO A C 1
ATOM 1456 O O . PRO A 1 192 ? -2.637 24.356 -9.108 1.00 31.67 192 PRO A O 1
#

Nearest PDB structures (foldseek):
  2j5u-assembly1_A  TM=7.393E-01  e=1.308E-12  Listeria monocytogenes
  6zlv-assembly1_A  TM=8.003E-01  e=6.552E-11  Pseudomonas aeruginosa
  2qf4-assembly2_B  TM=7.845E-01  e=1.973E-10  Streptococcus pneumoniae R6
  2qf5-assembly1_A  TM=7.734E-01  e=1.790E-09  Streptococcus pneumoniae R6
  6geu-assembly1_A  TM=4.837E-01  e=1.222E+00  Homo sapiens

Sequence (192 aa):
MKSVQLQFQNKQLEKAYEVMQQLPGTNTYSMANIIRLTPARTGIEIDLGKLDGIQKNDPVLSLEQNFVGIVSEITDRTSIIQLINTTEFLTNQGISVTVRGRETTMGILEYDLSANSPIVDKIPEDQIIQAGDVIETIGGDLSKYPAGLRIGTVSEVSAGSLGISVQAALTIPEFPKPNESMVIIVHSSSIP

pLDDT: mean 91.14, std 9.71, range [31.67, 98.5]